Protein AF-A0A5B9T7R1-F1 (afdb_monomer)

Structure (mmCIF, N/CA/C/O backbone):
data_AF-A0A5B9T7R1-F1
#
_entry.id   AF-A0A5B9T7R1-F1
#
loop_
_atom_site.group_PDB
_atom_site.id
_atom_site.type_symbol
_atom_site.label_atom_id
_atom_site.label_alt_id
_atom_site.label_comp_id
_atom_site.label_asym_id
_atom_site.label_entity_id
_atom_site.label_seq_id
_atom_site.pdbx_PDB_ins_code
_atom_site.Cartn_x
_atom_site.Cartn_y
_atom_site.Cartn_z
_atom_site.occupancy
_atom_site.B_iso_or_equiv
_atom_site.auth_seq_id
_atom_site.auth_comp_id
_atom_site.auth_asym_id
_atom_site.auth_atom_id
_atom_site.pdbx_PDB_model_num
ATOM 1 N N . MET A 1 1 ? -14.479 6.292 -2.346 1.00 60.31 1 MET A N 1
ATOM 2 C CA . MET A 1 1 ? -13.663 5.822 -1.205 1.00 60.31 1 MET A CA 1
ATOM 3 C C . MET A 1 1 ? -13.987 6.709 -0.023 1.00 60.31 1 MET A C 1
ATOM 5 O O . MET A 1 1 ? -14.334 7.861 -0.260 1.00 60.31 1 MET A O 1
ATOM 9 N N . ALA A 1 2 ? -13.952 6.185 1.201 1.00 62.47 2 ALA A N 1
ATOM 10 C CA . ALA A 1 2 ? -14.185 7.017 2.373 1.00 62.47 2 ALA A CA 1
ATOM 11 C C . ALA A 1 2 ? -13.058 8.051 2.486 1.00 62.47 2 ALA A C 1
ATOM 13 O O . ALA A 1 2 ? -11.880 7.696 2.508 1.00 62.47 2 ALA A O 1
ATOM 14 N N . ASP A 1 3 ? -13.436 9.323 2.482 1.00 81.25 3 ASP A N 1
ATOM 15 C CA . ASP A 1 3 ? -12.513 10.450 2.521 1.00 81.25 3 ASP A CA 1
ATOM 16 C C . ASP A 1 3 ? -12.101 1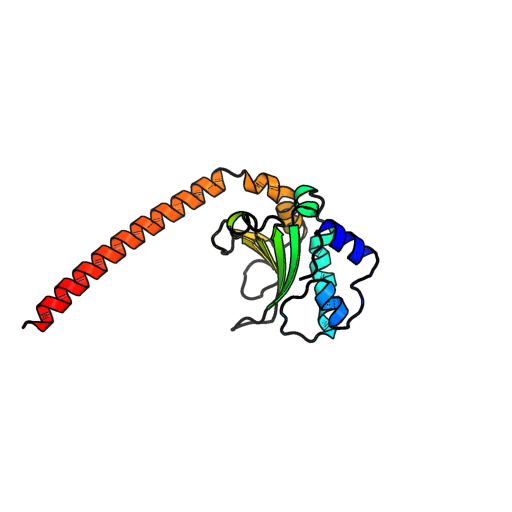0.714 3.974 1.00 81.25 3 ASP A C 1
ATOM 18 O O . ASP A 1 3 ? -12.677 11.550 4.667 1.00 81.25 3 ASP A O 1
ATOM 22 N N . MET A 1 4 ? -11.193 9.880 4.488 1.00 95.38 4 MET A N 1
ATOM 23 C CA . MET A 1 4 ? -10.674 10.002 5.848 1.00 95.38 4 MET A CA 1
ATOM 24 C C . MET A 1 4 ? -9.183 9.685 5.904 1.00 95.38 4 MET A C 1
ATOM 26 O O . MET A 1 4 ? -8.696 8.795 5.202 1.00 95.38 4 MET A O 1
ATOM 30 N N . THR A 1 5 ? -8.463 10.379 6.783 1.00 98.25 5 THR A N 1
ATOM 31 C CA . THR A 1 5 ? -7.054 10.079 7.049 1.00 98.25 5 THR A CA 1
ATOM 32 C C . THR A 1 5 ? -6.920 8.721 7.732 1.00 98.25 5 THR A C 1
ATOM 34 O O . THR A 1 5 ? -7.851 8.217 8.374 1.00 98.25 5 THR A O 1
ATOM 37 N N . LEU A 1 6 ? -5.738 8.115 7.658 1.00 98.56 6 LEU A N 1
ATOM 38 C CA . LEU A 1 6 ? -5.454 6.880 8.376 1.00 98.56 6 LEU A CA 1
ATOM 39 C C . LEU A 1 6 ? -5.620 7.065 9.892 1.00 98.56 6 LEU A C 1
ATOM 41 O O . LEU A 1 6 ? -6.088 6.139 10.561 1.00 98.56 6 LEU A O 1
ATOM 45 N N . ARG A 1 7 ? -5.301 8.245 10.445 1.00 98.62 7 ARG A N 1
ATOM 46 C CA . ARG A 1 7 ? -5.578 8.566 11.854 1.00 98.62 7 ARG A CA 1
ATOM 47 C C . ARG A 1 7 ? -7.059 8.400 12.178 1.00 98.62 7 ARG A C 1
ATOM 49 O O . ARG A 1 7 ? -7.399 7.641 13.088 1.00 98.62 7 ARG A O 1
ATOM 56 N N . GLN A 1 8 ? -7.927 9.044 11.400 1.00 98.44 8 GLN A N 1
ATOM 57 C CA . GLN A 1 8 ? -9.379 8.974 11.572 1.00 98.44 8 GLN A CA 1
ATOM 58 C C . GLN A 1 8 ? -9.888 7.540 11.407 1.00 98.44 8 GLN A C 1
ATOM 60 O O . GLN A 1 8 ? -10.643 7.056 12.253 1.00 98.44 8 GLN A O 1
ATOM 65 N N . PHE A 1 9 ? -9.414 6.820 10.387 1.00 98.38 9 PHE A N 1
ATOM 66 C CA . PHE A 1 9 ? -9.731 5.403 10.208 1.00 98.38 9 PHE A CA 1
ATOM 67 C C . PHE A 1 9 ? -9.380 4.586 11.460 1.00 98.38 9 PHE A C 1
ATOM 69 O O . PHE A 1 9 ? -10.204 3.820 11.965 1.00 98.38 9 PHE A O 1
ATOM 76 N N . CYS A 1 10 ? -8.178 4.774 12.012 1.00 98.44 10 CYS A N 1
ATOM 77 C CA . CYS A 1 10 ? -7.730 4.048 13.196 1.00 98.44 10 CYS A CA 1
ATOM 78 C C . CYS A 1 10 ? -8.569 4.372 14.439 1.00 98.44 10 CYS A C 1
ATOM 80 O O . CYS A 1 10 ? -8.808 3.493 15.268 1.00 98.44 10 CYS A O 1
ATOM 82 N N . GLU A 1 11 ? -9.002 5.618 14.609 1.00 98.31 11 GLU A N 1
ATOM 83 C CA . GLU A 1 11 ? -9.896 6.019 15.699 1.00 98.31 11 GLU A CA 1
ATOM 84 C C . GLU A 1 11 ? -11.273 5.364 15.574 1.00 98.31 11 GLU A C 1
ATOM 86 O O . GLU A 1 11 ? -11.765 4.784 16.544 1.00 98.31 11 GLU A O 1
ATOM 91 N N . ARG A 1 12 ? -11.864 5.392 14.376 1.00 98.19 12 ARG A N 1
ATOM 92 C CA . ARG A 1 12 ? -13.162 4.771 14.081 1.00 98.19 12 ARG A CA 1
ATOM 93 C C . ARG A 1 12 ? -13.131 3.254 14.244 1.00 98.19 12 ARG A C 1
ATOM 95 O O . ARG A 1 12 ? -13.994 2.683 14.908 1.00 98.19 12 ARG A O 1
ATOM 102 N N . TYR A 1 13 ? -12.078 2.596 13.755 1.00 98.06 13 TYR A N 1
ATOM 103 C CA . TYR A 1 13 ? -11.910 1.156 13.943 1.00 98.06 13 TYR A CA 1
ATOM 104 C C . TYR A 1 13 ? -11.853 0.781 15.433 1.00 98.06 13 TYR A C 1
ATOM 106 O O . TYR A 1 13 ? -12.499 -0.178 15.855 1.00 98.06 13 TYR A O 1
ATOM 114 N N . ARG A 1 14 ? -11.129 1.552 16.262 1.00 98.19 14 ARG A N 1
ATOM 115 C CA . ARG A 1 14 ? -11.055 1.315 17.718 1.00 98.19 14 ARG A CA 1
ATOM 116 C C . ARG A 1 14 ? -12.392 1.523 18.433 1.00 98.19 14 ARG A C 1
ATOM 118 O O . ARG A 1 14 ? -12.633 0.843 19.426 1.00 98.19 14 ARG A O 1
ATOM 125 N N . LYS A 1 15 ? -13.242 2.430 17.942 1.00 98.06 15 LYS A N 1
ATOM 126 C CA . LYS A 1 15 ? -14.612 2.640 18.449 1.00 98.06 15 LYS A CA 1
ATOM 127 C C . LYS A 1 15 ? -15.570 1.511 18.065 1.00 98.06 15 LYS A C 1
ATOM 129 O O . LYS A 1 15 ? -16.590 1.336 18.723 1.00 98.06 15 LYS A O 1
ATOM 134 N N . GLY A 1 16 ? -15.206 0.714 17.063 1.00 97.88 16 GLY A N 1
ATOM 135 C CA . GLY A 1 16 ? -15.988 -0.425 16.600 1.00 97.88 16 GLY A CA 1
ATOM 136 C C . GLY A 1 16 ? -16.881 -0.125 15.396 1.00 97.88 16 GLY A C 1
ATOM 137 O O . GLY A 1 16 ? -17.674 -0.986 15.024 1.00 97.88 16 GLY A O 1
ATOM 138 N N . ASP A 1 17 ? -16.718 1.039 14.759 1.00 97.62 17 ASP A N 1
ATOM 139 C CA . ASP A 1 17 ? -17.544 1.499 13.632 1.00 97.62 17 ASP A CA 1
ATOM 140 C C . ASP A 1 17 ? -17.559 0.506 12.454 1.00 97.62 17 ASP A C 1
ATOM 142 O O . ASP A 1 17 ? -18.523 0.450 11.703 1.00 97.62 17 ASP A O 1
ATOM 146 N N . PHE A 1 18 ? -16.508 -0.310 12.307 1.00 97.06 18 PHE A N 1
ATOM 147 C CA . PHE A 1 18 ? -16.320 -1.225 11.174 1.00 97.06 18 PHE A CA 1
ATOM 148 C C . PHE A 1 18 ? -16.471 -2.714 11.533 1.00 97.06 18 PHE A C 1
ATOM 150 O O . PHE A 1 18 ? -15.989 -3.586 10.805 1.00 97.06 18 PHE A O 1
ATOM 157 N N . LEU A 1 19 ? -17.091 -3.033 12.677 1.00 94.94 19 LEU A N 1
ATOM 158 C CA . LEU A 1 19 ? -17.243 -4.419 13.151 1.00 94.94 19 LEU A CA 1
ATOM 159 C C . LEU A 1 19 ? -18.454 -5.150 12.556 1.00 94.94 19 LEU A C 1
ATOM 161 O O . LEU A 1 19 ? -18.499 -6.384 12.600 1.00 94.94 19 LEU A O 1
ATOM 165 N N . ALA A 1 20 ? -19.433 -4.419 12.017 1.00 96.88 20 ALA A N 1
ATOM 166 C CA . ALA A 1 20 ? -20.587 -5.023 11.366 1.00 96.88 20 ALA A CA 1
ATOM 167 C C . ALA A 1 20 ? -20.181 -5.707 10.047 1.00 96.88 20 ALA A C 1
ATOM 169 O O . ALA A 1 20 ? -19.232 -5.307 9.372 1.00 96.88 20 ALA A O 1
ATOM 170 N N . LYS A 1 21 ? -20.863 -6.810 9.718 1.00 97.19 21 LYS A N 1
ATOM 171 C CA . LYS A 1 21 ? -20.514 -7.693 8.587 1.00 97.19 21 LYS A CA 1
ATOM 172 C C . LYS A 1 21 ? -21.258 -7.356 7.296 1.00 97.19 21 LYS A C 1
ATOM 174 O O . LYS A 1 21 ? -21.096 -8.072 6.312 1.00 97.19 21 LYS A O 1
ATOM 179 N N . ASP A 1 22 ? -22.134 -6.361 7.321 1.00 97.19 22 ASP A N 1
ATOM 180 C CA . ASP A 1 22 ? -22.850 -5.912 6.138 1.00 97.19 22 ASP A CA 1
ATOM 181 C C . ASP A 1 22 ? -21.911 -5.198 5.162 1.00 97.19 22 ASP A C 1
ATOM 183 O O . ASP A 1 22 ? -20.873 -4.638 5.523 1.00 97.19 22 ASP A O 1
ATOM 187 N N . ARG A 1 23 ? -22.299 -5.252 3.890 1.00 96.75 23 ARG A N 1
ATOM 188 C CA . ARG A 1 23 ? -21.528 -4.701 2.782 1.00 96.75 23 ARG A CA 1
ATOM 189 C C . ARG A 1 23 ? -21.313 -3.196 2.913 1.00 96.75 23 ARG A C 1
ATOM 191 O O . ARG A 1 23 ? -20.230 -2.723 2.592 1.00 96.75 23 ARG A O 1
ATOM 198 N N . GLU A 1 24 ? -22.322 -2.457 3.367 1.00 96.88 24 GLU A N 1
ATOM 199 C CA . GLU A 1 24 ? -22.272 -0.994 3.474 1.00 96.88 24 GLU A CA 1
ATOM 200 C C . GLU A 1 24 ? -21.187 -0.558 4.458 1.00 96.88 24 GLU A C 1
ATOM 202 O O . GLU A 1 24 ? -20.299 0.210 4.088 1.00 96.88 24 GLU A O 1
ATOM 207 N N . THR A 1 25 ? -21.171 -1.153 5.653 1.00 97.25 25 THR A N 1
ATOM 208 C CA . THR A 1 25 ? -20.135 -0.91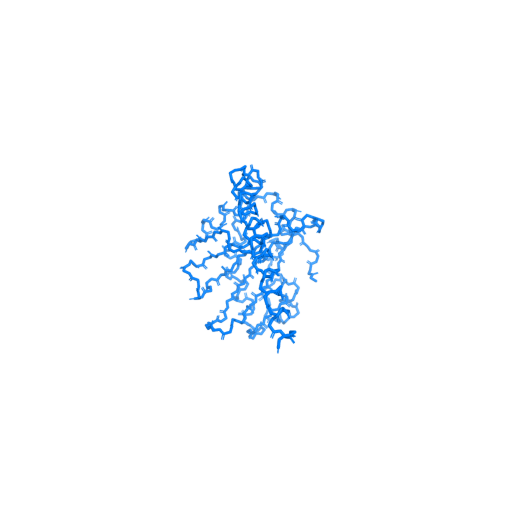6 6.665 1.00 97.25 25 THR A CA 1
ATOM 209 C C . THR A 1 25 ? -18.737 -1.238 6.137 1.00 97.25 25 THR A C 1
ATOM 211 O O . THR A 1 25 ? -17.775 -0.523 6.414 1.00 97.25 25 THR A O 1
ATOM 214 N N . GLN A 1 26 ? -18.588 -2.318 5.366 1.00 97.75 26 GLN A N 1
ATOM 215 C CA . GLN A 1 26 ? -17.278 -2.738 4.860 1.00 97.75 26 GLN A CA 1
ATOM 216 C C . GLN A 1 26 ? -16.799 -1.876 3.679 1.00 97.75 26 GLN A C 1
ATOM 218 O O . GLN A 1 26 ? -15.603 -1.594 3.578 1.00 97.75 26 GLN A O 1
ATOM 223 N N . ILE A 1 27 ? -17.708 -1.371 2.842 1.00 97.19 27 ILE A N 1
ATOM 224 C CA . ILE A 1 27 ? -17.394 -0.327 1.853 1.00 97.19 27 ILE A CA 1
ATOM 225 C C . ILE A 1 27 ? -16.950 0.952 2.563 1.00 97.19 27 ILE A C 1
ATOM 227 O O . ILE A 1 27 ? -15.940 1.545 2.182 1.00 97.19 27 ILE A O 1
ATOM 231 N N . GLU A 1 28 ? -17.666 1.363 3.612 1.00 96.69 28 GLU A N 1
ATOM 232 C CA . GLU A 1 28 ? -17.312 2.542 4.404 1.00 96.69 28 GLU A CA 1
ATOM 233 C C . GLU A 1 28 ? -15.941 2.390 5.075 1.00 96.69 28 GLU A C 1
ATOM 235 O O . GLU A 1 28 ? -15.158 3.339 5.109 1.00 96.69 28 GLU A O 1
ATOM 240 N N . ALA A 1 29 ? -15.609 1.185 5.543 1.00 96.94 29 ALA A N 1
ATOM 241 C CA . ALA A 1 29 ? -14.293 0.884 6.092 1.00 96.94 29 ALA A CA 1
ATOM 242 C C . ALA A 1 29 ? -13.165 1.030 5.055 1.00 96.94 29 ALA A C 1
ATOM 244 O O . ALA A 1 29 ? -12.021 1.225 5.446 1.00 96.94 29 ALA A O 1
ATOM 245 N N . GLY A 1 30 ? -13.459 0.948 3.753 1.00 97.25 30 GLY A N 1
ATOM 246 C CA . GLY A 1 30 ? -12.475 1.127 2.684 1.00 97.25 30 GLY A CA 1
ATOM 247 C C . GLY A 1 30 ? -12.223 -0.108 1.819 1.00 97.25 30 GLY A C 1
ATOM 248 O O . GLY A 1 30 ? -11.260 -0.111 1.052 1.00 97.25 30 GLY A O 1
ATOM 249 N N . TRP A 1 31 ? -13.053 -1.156 1.899 1.00 98.00 31 TRP A N 1
ATOM 250 C CA . TRP A 1 31 ? -13.009 -2.227 0.898 1.00 98.00 31 TRP A CA 1
ATOM 251 C C . TRP A 1 31 ? -13.452 -1.683 -0.462 1.00 98.00 31 TRP A C 1
ATOM 253 O O . TRP A 1 31 ? -14.552 -1.151 -0.600 1.00 98.00 31 TRP A O 1
ATOM 263 N N . TYR A 1 32 ? -12.580 -1.803 -1.463 1.00 96.31 32 TYR A N 1
ATOM 264 C CA . TYR A 1 32 ? -12.809 -1.251 -2.800 1.00 96.31 32 TYR A CA 1
ATOM 265 C C . TYR A 1 32 ? -13.244 -2.317 -3.811 1.00 96.31 32 TYR A C 1
ATOM 267 O O . TYR A 1 32 ? -14.163 -2.099 -4.593 1.00 96.31 32 TYR A O 1
ATOM 275 N N . ASP A 1 33 ? -12.583 -3.474 -3.781 1.00 97.00 33 ASP A N 1
ATOM 276 C CA . ASP A 1 33 ? -12.808 -4.591 -4.699 1.00 97.00 33 ASP A CA 1
ATOM 277 C C . ASP A 1 33 ? -12.447 -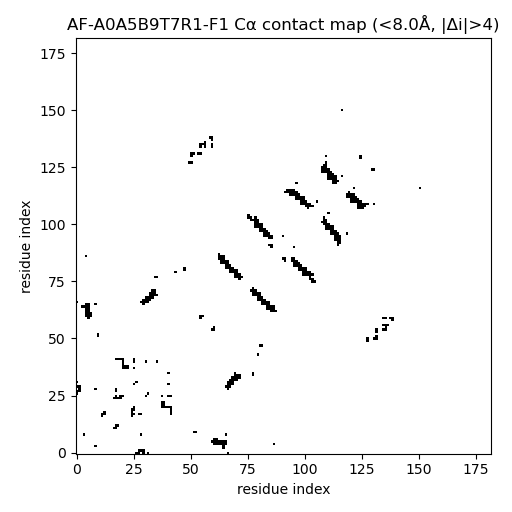5.906 -3.996 1.00 97.00 33 ASP A C 1
ATOM 279 O O . ASP A 1 33 ? -11.417 -6.001 -3.314 1.00 97.00 33 ASP A O 1
ATOM 283 N N . TRP A 1 34 ? -13.315 -6.909 -4.104 1.00 98.25 34 TRP A N 1
ATOM 284 C CA . TRP A 1 34 ? -13.163 -8.176 -3.396 1.00 98.25 34 TRP A CA 1
ATOM 285 C C . TRP A 1 34 ? -13.842 -9.335 -4.122 1.00 98.25 34 TRP A C 1
ATOM 287 O O . TRP A 1 34 ? -14.859 -9.171 -4.790 1.00 98.25 34 TRP A O 1
ATOM 297 N N . PHE A 1 35 ? -13.286 -10.534 -3.935 1.00 97.88 35 PHE A N 1
ATOM 298 C CA . PHE A 1 35 ? -13.792 -11.777 -4.529 1.00 97.88 35 PHE A CA 1
ATOM 299 C C . PHE A 1 35 ? -14.321 -12.774 -3.483 1.00 97.88 35 PHE A C 1
ATOM 301 O O . PHE A 1 35 ? -14.849 -1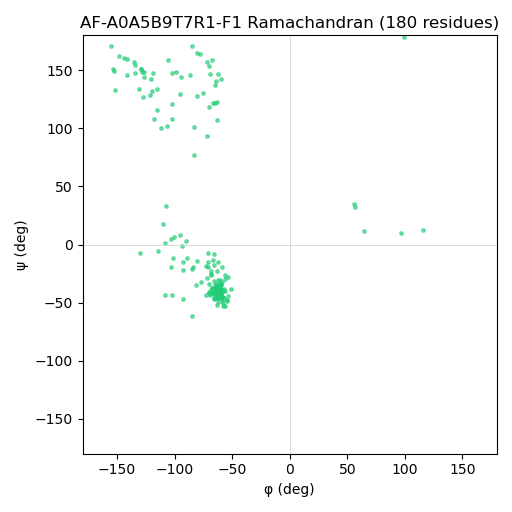3.828 -3.836 1.00 97.88 35 PHE A O 1
ATOM 308 N N . CYS A 1 36 ? -14.175 -12.475 -2.189 1.00 97.56 36 CYS A N 1
ATOM 309 C CA . CYS A 1 36 ? -14.780 -13.255 -1.112 1.00 97.56 36 CYS A CA 1
ATOM 310 C C . CYS A 1 36 ? -16.228 -12.826 -0.814 1.00 97.56 36 CYS A C 1
ATOM 312 O O . CYS A 1 36 ? -16.687 -11.796 -1.283 1.00 97.56 36 CYS A O 1
ATOM 314 N N . ASP A 1 37 ? -16.935 -13.587 0.023 1.00 97.69 37 ASP A N 1
ATOM 315 C CA . ASP A 1 37 ? -18.255 -13.191 0.535 1.00 97.69 37 ASP A CA 1
ATOM 316 C C . ASP A 1 37 ? -18.163 -11.918 1.401 1.00 97.69 37 ASP A C 1
ATOM 318 O O . ASP A 1 37 ? -17.232 -11.788 2.206 1.00 97.69 37 ASP A O 1
ATOM 322 N N . ASP A 1 38 ? -19.143 -11.015 1.287 1.00 97.69 38 ASP A N 1
ATOM 323 C CA . ASP A 1 38 ? -19.241 -9.777 2.077 1.00 97.69 38 ASP A CA 1
ATOM 324 C C . ASP A 1 38 ? -19.101 -10.048 3.586 1.00 97.69 38 ASP A C 1
ATOM 326 O O . ASP A 1 38 ? -18.393 -9.339 4.306 1.00 97.69 38 ASP A O 1
ATOM 330 N N . LYS A 1 39 ? -19.676 -11.156 4.076 1.00 96.25 39 LYS A N 1
ATOM 331 C CA . LYS A 1 39 ? -19.636 -11.537 5.498 1.00 96.25 39 LYS A CA 1
ATOM 332 C C . LYS A 1 39 ? -18.229 -11.876 5.994 1.00 96.25 39 LYS A C 1
ATOM 334 O O . LYS A 1 39 ? -18.010 -11.932 7.209 1.00 96.25 39 LYS A O 1
ATOM 339 N N . ALA A 1 40 ? -17.286 -12.142 5.087 1.00 98.00 40 ALA A N 1
ATOM 340 C CA . ALA A 1 40 ? -15.892 -12.423 5.415 1.00 98.00 40 ALA A CA 1
ATOM 341 C C . ALA A 1 40 ? -15.049 -11.147 5.580 1.00 98.00 40 ALA A C 1
ATOM 343 O O . ALA A 1 40 ? -14.007 -11.204 6.241 1.00 98.00 40 ALA A O 1
ATOM 344 N N . LEU A 1 41 ? -15.485 -10.011 5.026 1.00 98.44 41 LEU A N 1
ATOM 345 C CA . LEU A 1 41 ? -14.702 -8.773 4.958 1.00 98.44 41 LEU A CA 1
ATOM 346 C C . LEU A 1 41 ? -14.333 -8.230 6.341 1.00 98.44 41 LEU A C 1
ATOM 348 O O . LEU A 1 41 ? -13.161 -7.956 6.577 1.00 98.44 41 LEU A O 1
ATOM 352 N N . ALA A 1 42 ? -15.265 -8.203 7.300 1.00 98.31 42 ALA A N 1
ATOM 353 C CA . ALA A 1 42 ? -14.972 -7.739 8.663 1.00 98.31 42 ALA A CA 1
ATOM 354 C C . ALA A 1 42 ? -13.869 -8.580 9.343 1.00 98.31 42 ALA A C 1
ATOM 356 O O . ALA A 1 42 ? -12.974 -8.064 10.014 1.00 98.31 42 ALA A O 1
ATOM 357 N N . GLY A 1 43 ? -13.890 -9.902 9.133 1.00 98.44 43 GLY A N 1
ATOM 358 C CA . GLY A 1 43 ? -12.867 -10.809 9.661 1.00 98.44 43 GLY A CA 1
ATOM 359 C C . GLY A 1 43 ? -11.509 -10.646 8.973 1.00 98.44 43 GLY A C 1
ATOM 360 O O . GLY A 1 43 ? -10.468 -10.788 9.616 1.00 98.44 43 GLY A O 1
ATOM 361 N N . ARG A 1 44 ? -11.501 -10.326 7.675 1.00 98.44 44 ARG A N 1
ATOM 362 C CA . ARG A 1 44 ? -10.283 -9.989 6.922 1.00 98.44 44 ARG A CA 1
ATOM 363 C C . ARG A 1 44 ? -9.720 -8.638 7.354 1.00 98.44 44 ARG A C 1
ATOM 365 O O . ARG A 1 44 ? -8.523 -8.538 7.614 1.00 98.44 44 ARG A O 1
ATOM 372 N N . LEU A 1 45 ? -10.581 -7.645 7.561 1.00 98.56 45 LEU A N 1
ATOM 373 C CA . LEU A 1 45 ? -10.203 -6.331 8.064 1.00 98.56 45 LEU A CA 1
ATOM 374 C C . LEU A 1 45 ? -9.545 -6.435 9.444 1.00 98.56 45 LEU A C 1
ATOM 376 O O . LEU A 1 45 ? -8.526 -5.797 9.680 1.00 98.56 45 LEU A O 1
ATOM 380 N N . ALA A 1 46 ? -10.024 -7.324 10.319 1.00 98.38 46 ALA A N 1
ATOM 381 C CA . ALA A 1 46 ? -9.372 -7.593 11.601 1.00 98.38 46 ALA A CA 1
ATOM 382 C C . ALA A 1 46 ? -7.932 -8.131 11.465 1.00 98.38 46 ALA A C 1
ATOM 384 O O . ALA A 1 46 ? -7.083 -7.853 12.319 1.00 98.38 46 ALA A O 1
ATOM 385 N N . LYS A 1 47 ? -7.619 -8.865 10.387 1.00 98.12 47 LYS A N 1
ATOM 386 C CA . LYS A 1 47 ? -6.242 -9.293 10.082 1.00 98.12 47 LYS A CA 1
ATOM 387 C C . LYS A 1 47 ? -5.392 -8.117 9.600 1.00 98.12 47 LYS A C 1
ATOM 389 O O . LYS A 1 47 ? -4.272 -7.960 10.086 1.00 98.12 47 LYS A O 1
ATOM 394 N N . ILE A 1 48 ? -5.931 -7.272 8.717 1.00 98.69 48 ILE A N 1
ATOM 395 C CA . ILE A 1 48 ? -5.275 -6.043 8.230 1.00 98.69 48 ILE A CA 1
ATOM 396 C C . ILE A 1 48 ? -5.028 -5.061 9.384 1.00 98.69 48 ILE A C 1
ATOM 398 O O . ILE A 1 48 ? -3.941 -4.498 9.501 1.00 98.69 48 ILE A O 1
ATOM 402 N N . TRP A 1 49 ? -5.975 -4.932 10.315 1.00 98.56 49 TRP A N 1
ATOM 403 C CA . TRP A 1 49 ? -5.821 -4.157 11.547 1.00 98.56 49 TRP A CA 1
ATOM 404 C C . TRP A 1 49 ? -4.617 -4.615 12.377 1.00 98.56 49 TRP A C 1
ATOM 406 O O . TRP A 1 49 ? -3.962 -3.814 13.043 1.00 98.56 49 TRP A O 1
ATOM 416 N N . GLY A 1 50 ? -4.263 -5.901 12.291 1.00 98.12 50 GLY A N 1
ATOM 417 C CA . GLY A 1 50 ? -3.024 -6.447 12.832 1.00 98.12 50 GLY A CA 1
ATOM 418 C C . GLY A 1 50 ? -1.767 -5.719 12.346 1.00 98.12 50 GLY A C 1
ATOM 419 O O . GLY A 1 50 ? -0.806 -5.650 13.102 1.00 98.12 50 GLY A O 1
ATOM 420 N N . ILE A 1 51 ? -1.770 -5.117 11.158 1.00 98.62 51 ILE A N 1
ATOM 421 C CA . ILE A 1 51 ? -0.712 -4.227 10.662 1.00 98.62 51 ILE A CA 1
ATOM 422 C C . ILE A 1 51 ? -0.967 -2.809 11.184 1.00 98.62 51 ILE A C 1
ATOM 424 O O . ILE A 1 51 ? -0.172 -2.311 11.987 1.00 98.62 51 ILE A O 1
ATOM 428 N N . LEU A 1 52 ? -2.116 -2.229 10.813 1.00 98.75 52 LEU A N 1
ATOM 429 C CA . LEU A 1 52 ? -2.449 -0.808 10.992 1.00 98.75 52 LEU A CA 1
ATOM 430 C C . LEU A 1 52 ? -2.367 -0.327 12.441 1.00 98.75 52 LEU A C 1
ATOM 432 O O . LEU A 1 52 ? -1.848 0.750 12.711 1.00 98.75 52 LEU A O 1
ATOM 436 N N . LYS A 1 53 ? -2.781 -1.155 13.407 1.00 98.25 53 LYS A N 1
ATOM 437 C CA . LYS A 1 53 ? -2.763 -0.783 14.830 1.00 98.25 53 LYS A CA 1
ATOM 438 C C . LYS A 1 53 ? -1.369 -0.501 15.400 1.00 98.25 53 LYS A C 1
ATOM 440 O O . LYS A 1 53 ? -1.276 -0.044 16.533 1.00 98.25 53 LYS A O 1
ATOM 445 N N . GLY A 1 54 ? -0.306 -0.893 14.690 1.00 98.38 54 GLY A N 1
ATOM 446 C CA . GLY A 1 54 ? 1.084 -0.647 15.082 1.00 98.38 54 GLY A CA 1
ATOM 447 C C . GLY A 1 54 ? 1.743 0.526 14.359 1.00 98.38 54 GLY A C 1
ATOM 448 O O . GLY A 1 54 ? 2.951 0.694 14.510 1.00 98.38 54 GLY A O 1
ATOM 449 N N . ILE A 1 55 ? 0.989 1.287 13.565 1.00 98.69 55 ILE A N 1
ATOM 450 C CA . ILE A 1 55 ? 1.478 2.507 12.925 1.00 98.69 55 ILE A CA 1
ATOM 451 C C . ILE A 1 55 ? 1.426 3.641 13.950 1.00 98.69 55 ILE A C 1
ATOM 453 O O . ILE A 1 55 ? 0.401 3.862 14.597 1.00 98.69 55 ILE A O 1
ATOM 457 N N . THR A 1 56 ? 2.554 4.318 14.114 1.00 98.50 56 THR A N 1
ATOM 458 C CA . THR A 1 56 ? 2.779 5.406 15.072 1.00 98.50 56 THR A CA 1
ATOM 459 C C . THR A 1 56 ? 3.403 6.640 14.427 1.00 98.50 56 THR A C 1
ATOM 461 O O . THR A 1 56 ? 3.549 7.644 15.109 1.00 98.50 56 THR A O 1
ATOM 464 N N . SER A 1 57 ? 3.804 6.574 13.153 1.00 98.69 57 SER A N 1
ATOM 465 C CA . SER A 1 57 ? 4.326 7.732 12.422 1.00 98.69 57 SER A CA 1
ATOM 466 C C . SER A 1 57 ? 3.210 8.739 12.148 1.00 98.69 57 SER A C 1
ATOM 468 O O . SER A 1 57 ? 2.256 8.415 11.439 1.00 98.69 57 SER A O 1
ATOM 470 N N . ASP A 1 58 ? 3.335 9.956 12.682 1.00 98.62 58 ASP A N 1
ATOM 471 C CA . ASP A 1 58 ? 2.375 11.037 12.428 1.00 98.62 58 ASP A CA 1
ATOM 472 C C . ASP A 1 58 ? 2.323 11.400 10.940 1.00 98.62 58 ASP A C 1
ATOM 474 O O . ASP A 1 58 ? 1.237 11.587 10.397 1.00 98.62 58 ASP A O 1
ATOM 478 N N . TYR A 1 59 ? 3.469 11.367 10.250 1.00 98.44 59 TYR A N 1
ATOM 479 C CA . TYR A 1 59 ? 3.528 11.559 8.803 1.00 98.44 59 TYR A CA 1
ATOM 480 C C . TYR A 1 59 ? 2.605 10.580 8.064 1.00 98.44 59 TYR A C 1
ATOM 482 O O . TYR A 1 59 ? 1.782 11.005 7.255 1.00 98.44 59 TYR A O 1
ATOM 490 N N . ILE A 1 60 ? 2.667 9.284 8.386 1.00 98.62 60 ILE A N 1
ATOM 491 C CA . ILE A 1 60 ? 1.795 8.280 7.758 1.00 98.62 60 ILE A CA 1
ATOM 492 C C . ILE A 1 60 ? 0.334 8.454 8.177 1.00 98.62 60 ILE A C 1
ATOM 494 O O . ILE A 1 60 ? -0.569 8.324 7.354 1.00 98.62 60 ILE A O 1
ATOM 498 N N . LEU A 1 61 ? 0.085 8.732 9.456 1.00 98.75 61 LEU A N 1
ATOM 499 C CA . LEU A 1 61 ? -1.268 8.857 9.998 1.00 98.75 61 LEU A CA 1
ATOM 500 C C . LEU A 1 61 ? -2.036 10.048 9.403 1.00 98.75 61 LEU A C 1
ATOM 502 O O . LEU A 1 61 ? -3.250 9.933 9.212 1.00 98.75 61 LEU A O 1
ATOM 506 N N . ASP A 1 62 ? -1.342 11.147 9.104 1.00 98.50 62 ASP A N 1
ATOM 507 C CA . ASP A 1 62 ? -1.957 12.413 8.692 1.00 98.50 62 ASP A CA 1
ATOM 508 C C . ASP A 1 62 ? -1.875 12.701 7.192 1.00 98.50 62 ASP A C 1
ATOM 510 O O . ASP A 1 62 ? -2.684 13.482 6.703 1.00 98.50 62 ASP A O 1
ATOM 514 N N . ASN A 1 63 ? -0.965 12.057 6.450 1.00 98.25 63 ASN A N 1
ATOM 515 C CA . ASN A 1 63 ? -0.786 12.305 5.010 1.00 98.25 63 ASN A CA 1
ATOM 516 C C . ASN A 1 63 ? -1.281 11.169 4.109 1.00 98.25 63 ASN A C 1
ATOM 518 O O . ASN A 1 63 ? -1.169 11.274 2.889 1.00 98.25 63 ASN A O 1
ATOM 522 N N . TYR A 1 64 ? -1.832 10.093 4.678 1.00 98.56 64 TYR A N 1
ATOM 523 C CA . TYR A 1 64 ? -2.333 8.955 3.909 1.00 98.56 64 TYR A CA 1
ATOM 524 C C . TYR A 1 64 ? -3.764 8.603 4.296 1.00 98.56 64 TYR A C 1
ATOM 526 O O . TYR A 1 64 ? -4.161 8.697 5.458 1.00 98.56 64 TYR A O 1
ATOM 534 N N . ARG A 1 65 ? -4.514 8.105 3.315 1.00 97.94 65 ARG A N 1
ATOM 535 C CA . ARG A 1 65 ? -5.725 7.297 3.501 1.00 97.94 65 ARG A CA 1
ATOM 536 C C . ARG A 1 65 ? -5.410 5.839 3.175 1.00 97.94 65 ARG A C 1
ATOM 538 O O . ARG A 1 65 ? -4.452 5.547 2.456 1.00 97.94 65 ARG A O 1
ATOM 545 N N . VAL A 1 66 ? -6.216 4.912 3.690 1.00 98.38 66 VAL A N 1
ATOM 546 C CA . VAL A 1 66 ? -6.072 3.483 3.379 1.00 98.38 66 VAL A CA 1
ATOM 547 C C . VAL A 1 66 ? -7.304 2.914 2.705 1.00 98.38 66 VAL A C 1
ATOM 549 O O . VAL A 1 66 ? -8.429 3.316 2.990 1.00 98.38 66 VAL A O 1
ATOM 552 N N . TRP A 1 67 ? -7.074 1.943 1.831 1.00 98.38 67 TRP A N 1
ATOM 553 C CA . TRP A 1 67 ? -8.123 1.138 1.221 1.00 98.38 67 TRP A CA 1
ATOM 554 C C . TRP A 1 67 ? -7.655 -0.304 1.038 1.00 98.38 67 TRP A C 1
ATOM 556 O O . TRP A 1 67 ? -6.459 -0.607 1.095 1.00 98.38 67 TRP A O 1
ATOM 566 N N . PHE A 1 68 ? -8.614 -1.211 0.876 1.00 98.44 68 PHE A N 1
ATOM 567 C CA . PHE A 1 68 ? -8.377 -2.649 0.948 1.00 98.44 68 PHE A CA 1
ATOM 568 C C . PHE A 1 68 ? -8.891 -3.354 -0.297 1.00 98.44 68 PHE A C 1
ATOM 570 O O . PHE A 1 68 ? -9.959 -3.019 -0.828 1.00 98.44 68 PHE A O 1
ATOM 577 N N . LYS A 1 69 ? -8.164 -4.388 -0.716 1.00 98.31 69 LYS A N 1
ATOM 578 C CA . LYS A 1 69 ? -8.642 -5.344 -1.714 1.00 98.31 69 LYS A CA 1
ATOM 579 C C . LYS A 1 69 ? -8.529 -6.768 -1.214 1.00 98.31 69 LYS A C 1
ATOM 581 O O . LYS A 1 69 ? -7.601 -7.114 -0.486 1.00 98.31 69 LYS A O 1
ATOM 586 N N . ASN A 1 70 ? -9.449 -7.616 -1.657 1.00 98.56 70 ASN A N 1
ATOM 587 C CA . ASN A 1 70 ? -9.287 -9.063 -1.588 1.00 98.56 70 ASN A CA 1
ATOM 588 C C . ASN A 1 70 ? -9.131 -9.560 -3.021 1.00 98.56 70 ASN A C 1
ATOM 590 O O . ASN A 1 70 ? -10.110 -9.642 -3.744 1.00 98.56 70 ASN A O 1
ATOM 594 N N . ASN A 1 71 ? -7.905 -9.830 -3.451 1.00 97.75 71 ASN A N 1
ATOM 595 C CA . ASN A 1 71 ? -7.576 -10.091 -4.847 1.00 97.75 71 ASN A CA 1
ATOM 596 C C . ASN A 1 71 ? -7.765 -11.567 -5.219 1.00 97.75 71 ASN A C 1
ATOM 598 O O . ASN A 1 71 ? -7.453 -12.460 -4.427 1.00 97.75 71 ASN A O 1
ATOM 602 N N . CYS A 1 72 ? -8.187 -11.812 -6.463 1.00 96.44 72 CYS A N 1
ATOM 603 C CA . CYS A 1 72 ? -8.242 -13.137 -7.075 1.00 96.44 72 CYS A CA 1
ATOM 604 C C . CYS A 1 72 ? -7.123 -13.299 -8.113 1.00 96.44 72 CYS A C 1
ATOM 606 O O . CYS A 1 72 ? -7.236 -12.770 -9.220 1.00 96.44 72 CYS A O 1
ATOM 608 N N . PRO A 1 73 ? -6.024 -14.001 -7.788 1.00 93.88 73 PRO A N 1
ATOM 609 C CA . PRO A 1 73 ? -4.995 -14.280 -8.777 1.00 93.88 73 PRO A CA 1
ATOM 610 C C . PRO A 1 73 ? -5.475 -15.320 -9.798 1.00 93.88 73 PRO A C 1
ATOM 612 O O . PRO A 1 73 ? -6.340 -16.138 -9.501 1.00 93.88 73 PRO A O 1
ATOM 615 N N . MET A 1 74 ? -4.867 -15.335 -10.990 1.00 92.19 74 MET A N 1
ATOM 616 C CA . MET A 1 74 ? -5.151 -16.362 -12.007 1.00 92.19 74 MET A CA 1
ATOM 617 C C . MET A 1 74 ? -4.807 -17.780 -11.514 1.00 92.19 74 MET A C 1
ATOM 619 O O . MET A 1 74 ? -5.478 -18.745 -11.865 1.00 92.19 74 MET A O 1
ATOM 623 N N . VAL A 1 75 ? -3.760 -17.902 -10.693 1.00 93.00 75 VAL A N 1
ATOM 624 C CA . VAL A 1 75 ? -3.314 -19.156 -10.077 1.00 93.00 75 VAL A CA 1
ATOM 625 C C . VAL A 1 75 ? -3.105 -18.918 -8.587 1.00 93.00 75 VAL A C 1
ATOM 627 O O . VAL A 1 75 ? -2.456 -17.949 -8.210 1.00 93.00 75 VAL A O 1
ATOM 630 N N . GLY A 1 76 ? -3.605 -19.816 -7.740 1.00 93.56 76 GLY A N 1
ATOM 631 C CA . GLY A 1 76 ? -3.453 -19.732 -6.285 1.00 93.56 76 GLY A CA 1
ATOM 632 C C . GLY A 1 76 ? -4.674 -19.151 -5.558 1.00 93.56 76 GLY A C 1
ATOM 633 O O . GLY A 1 76 ? -5.685 -18.834 -6.183 1.00 93.56 76 GLY A O 1
ATOM 634 N N . PRO A 1 77 ? -4.622 -19.070 -4.218 1.00 96.94 77 PRO A N 1
ATOM 635 C CA . PRO A 1 77 ? -5.751 -18.634 -3.402 1.00 96.94 77 PRO A CA 1
ATOM 636 C C . PRO A 1 77 ? -5.936 -17.111 -3.405 1.00 96.94 77 PRO A C 1
ATOM 638 O O . PRO A 1 77 ? -5.013 -16.356 -3.708 1.00 96.94 77 PRO A O 1
ATOM 641 N N . LEU A 1 78 ? -7.122 -16.666 -2.975 1.00 97.94 78 LEU A N 1
ATOM 642 C CA . LEU A 1 78 ? -7.389 -15.253 -2.698 1.00 97.94 78 LEU A CA 1
ATOM 643 C C . LEU A 1 78 ? -6.445 -14.725 -1.611 1.00 97.94 78 LEU A C 1
ATOM 645 O O . LEU A 1 78 ? -6.206 -15.406 -0.610 1.00 97.94 78 LEU A O 1
ATOM 649 N N . TYR A 1 79 ? -6.000 -13.482 -1.755 1.00 98.31 79 TYR A N 1
ATOM 650 C CA . TYR A 1 79 ? -5.157 -12.799 -0.773 1.00 98.31 79 TYR A CA 1
ATOM 651 C C . TYR A 1 79 ? -5.644 -11.371 -0.544 1.00 98.31 79 TYR A C 1
ATOM 653 O O . TYR A 1 79 ? -6.329 -10.797 -1.390 1.00 98.31 79 TYR A O 1
ATOM 661 N N . ASP A 1 80 ? -5.305 -10.802 0.606 1.00 98.69 80 ASP A N 1
ATOM 662 C CA . ASP A 1 80 ? -5.704 -9.442 0.963 1.00 98.69 80 ASP A CA 1
ATOM 663 C C . ASP A 1 80 ? -4.544 -8.474 0.677 1.00 98.69 80 ASP A C 1
ATOM 665 O O . ASP A 1 80 ? -3.374 -8.845 0.800 1.00 98.69 80 ASP A O 1
ATOM 669 N N . ASP A 1 81 ? -4.847 -7.232 0.312 1.00 98.44 81 ASP A N 1
ATOM 670 C CA . ASP A 1 81 ? -3.885 -6.135 0.363 1.00 98.44 81 ASP A CA 1
ATOM 671 C C . ASP A 1 81 ? -4.461 -4.923 1.103 1.00 98.44 81 ASP A C 1
ATOM 673 O O . ASP A 1 81 ? -5.676 -4.716 1.167 1.00 98.44 81 ASP A O 1
ATOM 677 N N . VAL A 1 82 ? -3.562 -4.156 1.718 1.00 98.75 82 VAL A N 1
ATOM 678 C CA . VAL A 1 82 ? -3.844 -2.804 2.205 1.00 98.75 82 VAL A CA 1
ATOM 679 C C . VAL A 1 82 ? -2.989 -1.827 1.425 1.00 98.75 82 VAL A C 1
ATOM 681 O O . VAL A 1 82 ? -1.796 -2.062 1.232 1.00 98.75 82 VAL A O 1
ATOM 684 N N . ARG A 1 83 ? -3.602 -0.743 0.968 1.00 98.62 83 ARG A N 1
ATOM 685 C CA . ARG A 1 83 ? -2.976 0.262 0.115 1.00 98.62 83 ARG A CA 1
ATOM 686 C C . ARG A 1 83 ? -3.009 1.601 0.817 1.00 98.62 83 ARG A C 1
ATOM 688 O O . ARG A 1 83 ? -4.040 1.982 1.363 1.00 98.62 83 ARG A O 1
ATOM 695 N N . PHE A 1 84 ? -1.865 2.261 0.815 1.00 98.56 84 PHE A N 1
ATOM 696 C CA . PHE A 1 84 ? -1.626 3.568 1.390 1.00 98.56 84 PHE A CA 1
ATOM 697 C C . PHE A 1 84 ? -1.606 4.559 0.236 1.00 98.56 84 PHE A C 1
ATOM 699 O O . PHE A 1 84 ? -0.700 4.566 -0.595 1.00 98.56 84 PHE A O 1
ATOM 706 N N . GLU A 1 85 ? -2.664 5.351 0.173 1.00 97.69 85 GLU A N 1
ATOM 707 C CA . GLU A 1 85 ? -2.877 6.363 -0.847 1.00 97.69 85 GLU A CA 1
ATOM 708 C C . GLU A 1 85 ? -2.537 7.721 -0.224 1.00 97.69 85 GLU A C 1
ATOM 710 O O . GLU A 1 85 ? -3.138 8.057 0.805 1.00 97.69 85 GLU A O 1
ATOM 715 N N . PRO A 1 86 ? -1.576 8.482 -0.771 1.00 97.81 86 PRO A N 1
ATOM 716 C CA . PRO A 1 86 ? -1.292 9.815 -0.260 1.00 97.81 86 PRO A CA 1
ATOM 717 C C . PRO A 1 86 ? -2.524 10.711 -0.432 1.00 97.81 86 PRO A C 1
ATOM 719 O O . PRO A 1 86 ? -3.304 10.552 -1.373 1.00 97.81 86 PRO A O 1
ATOM 722 N N . LEU A 1 87 ? -2.716 11.643 0.499 1.00 97.06 87 LEU A N 1
ATOM 723 C CA . LEU A 1 87 ? -3.772 12.653 0.386 1.00 97.06 87 LEU A CA 1
ATOM 724 C C . LEU A 1 87 ? -3.446 13.689 -0.697 1.00 97.06 87 LEU A C 1
ATOM 726 O O . LEU A 1 87 ? -4.358 14.242 -1.303 1.00 97.06 87 LEU A O 1
ATOM 730 N N . ASP A 1 88 ? -2.156 13.924 -0.941 1.00 96.25 88 ASP A N 1
ATOM 731 C CA . ASP A 1 88 ? -1.677 14.697 -2.080 1.00 96.25 88 ASP A CA 1
ATOM 732 C C . ASP A 1 88 ? -1.590 13.797 -3.321 1.00 96.25 88 ASP A C 1
ATOM 734 O O . ASP A 1 88 ? -0.660 12.999 -3.478 1.00 96.25 88 ASP A O 1
ATOM 738 N N . GLU A 1 89 ? -2.594 13.907 -4.190 1.00 94.31 89 GLU A N 1
ATOM 739 C CA . GLU A 1 89 ? -2.710 13.089 -5.399 1.00 94.31 89 GLU A CA 1
ATOM 740 C C . GLU A 1 89 ? -1.625 13.412 -6.439 1.00 94.31 89 GLU A C 1
ATOM 742 O O . GLU A 1 89 ? -1.277 12.538 -7.234 1.00 94.31 89 GLU A O 1
ATOM 747 N N . GLU A 1 90 ? -1.027 14.611 -6.411 1.00 97.06 90 GLU A N 1
ATOM 748 C CA . GLU A 1 90 ? 0.064 14.980 -7.326 1.00 97.06 90 GLU A CA 1
ATOM 749 C C . GLU A 1 90 ? 1.340 14.178 -7.037 1.00 97.06 90 GLU A C 1
ATOM 751 O O . GLU A 1 90 ? 2.138 13.914 -7.935 1.00 97.06 90 GLU A O 1
ATOM 756 N N . GLN A 1 91 ? 1.510 13.724 -5.792 1.00 96.25 91 GLN A N 1
ATOM 757 C CA . GLN A 1 91 ? 2.662 12.932 -5.359 1.00 96.25 91 GLN A CA 1
ATOM 758 C C . GLN A 1 91 ? 2.410 11.420 -5.395 1.00 96.25 91 GLN A C 1
ATOM 760 O O . GLN A 1 91 ? 3.241 10.633 -4.932 1.00 96.25 91 GLN A O 1
ATOM 765 N N . ARG A 1 92 ? 1.277 10.981 -5.954 1.00 96.56 92 ARG A N 1
ATOM 766 C CA . ARG A 1 92 ? 0.868 9.573 -5.962 1.00 96.56 92 ARG A CA 1
ATOM 767 C C . ARG A 1 92 ? 1.924 8.635 -6.534 1.00 96.56 92 ARG A C 1
ATOM 769 O O . ARG A 1 92 ? 2.192 7.598 -5.932 1.00 96.56 92 ARG A O 1
ATOM 776 N N . ASP A 1 93 ? 2.536 9.006 -7.654 1.00 95.50 93 ASP A N 1
ATOM 777 C CA . ASP A 1 93 ? 3.504 8.150 -8.348 1.00 95.50 93 ASP A CA 1
ATOM 778 C C . ASP A 1 93 ? 4.846 8.001 -7.614 1.00 95.50 93 ASP A C 1
ATOM 780 O O . ASP A 1 93 ? 5.667 7.162 -7.983 1.00 95.50 93 ASP A O 1
ATOM 784 N N . GLU A 1 94 ? 5.052 8.753 -6.534 1.00 95.75 94 GLU A N 1
ATOM 785 C CA . GLU A 1 94 ? 6.208 8.608 -5.654 1.00 95.75 94 GLU A CA 1
ATOM 786 C C . GLU A 1 94 ? 5.814 7.991 -4.303 1.00 95.75 94 GLU A C 1
ATOM 788 O O . GLU A 1 94 ? 6.472 7.076 -3.809 1.00 95.75 94 GLU A O 1
ATOM 793 N N . LEU A 1 95 ? 4.706 8.449 -3.717 1.00 98.06 95 LEU A N 1
ATOM 794 C CA . LEU A 1 95 ? 4.353 8.162 -2.327 1.00 98.06 95 LEU A CA 1
ATOM 795 C C . LEU A 1 95 ? 3.466 6.932 -2.136 1.00 98.06 95 LEU A C 1
ATOM 797 O O . LEU A 1 95 ? 3.431 6.378 -1.039 1.00 98.06 95 LEU A O 1
ATOM 801 N N . TYR A 1 96 ? 2.731 6.497 -3.161 1.00 98.56 96 TYR A N 1
ATOM 802 C CA . TYR A 1 96 ? 1.822 5.363 -3.025 1.00 98.56 96 TYR A CA 1
ATOM 803 C C . TYR A 1 96 ? 2.585 4.067 -2.728 1.00 98.56 96 TYR A C 1
ATOM 805 O O . TYR A 1 96 ? 3.575 3.730 -3.383 1.00 98.56 96 TYR A O 1
ATOM 813 N N . PHE A 1 97 ? 2.060 3.270 -1.800 1.00 98.81 97 PHE A N 1
ATOM 814 C CA . PHE A 1 97 ? 2.528 1.905 -1.584 1.00 98.81 97 PHE A CA 1
ATOM 815 C C . PHE A 1 97 ? 1.408 0.984 -1.109 1.00 98.81 97 PHE A C 1
ATOM 817 O O . PHE A 1 97 ? 0.362 1.416 -0.628 1.00 98.81 97 PHE A O 1
ATOM 824 N N . GLY A 1 98 ? 1.618 -0.322 -1.222 1.00 98.62 98 GLY A N 1
ATOM 825 C CA . GLY A 1 98 ? 0.704 -1.314 -0.678 1.00 98.62 98 GLY A CA 1
ATOM 826 C C . GLY A 1 98 ? 1.426 -2.508 -0.084 1.00 98.62 98 GLY A C 1
ATOM 827 O O . GLY A 1 98 ? 2.583 -2.783 -0.387 1.00 98.62 98 GLY A O 1
ATOM 828 N N . VAL A 1 99 ? 0.716 -3.227 0.780 1.00 98.81 99 VAL A N 1
ATOM 829 C CA . VAL A 1 99 ? 1.189 -4.437 1.449 1.00 98.81 99 VAL A CA 1
ATOM 830 C C . VAL A 1 99 ? 0.291 -5.590 1.029 1.00 98.81 99 VAL A C 1
ATOM 832 O O . VAL A 1 99 ? -0.853 -5.683 1.472 1.00 98.81 99 VAL A O 1
ATOM 835 N N . ALA A 1 100 ? 0.814 -6.485 0.194 1.00 98.56 100 ALA A N 1
ATOM 836 C CA . ALA A 1 100 ? 0.181 -7.764 -0.101 1.00 98.56 100 ALA A CA 1
ATOM 837 C C . ALA A 1 100 ? 0.380 -8.719 1.085 1.00 98.56 100 ALA A C 1
ATOM 839 O O . ALA A 1 100 ? 1.498 -8.876 1.583 1.00 98.56 100 ALA A O 1
ATOM 840 N N . ILE A 1 101 ? -0.703 -9.351 1.540 1.00 98.62 101 ILE A N 1
ATOM 841 C CA . ILE A 1 101 ? -0.747 -10.148 2.766 1.00 98.62 101 ILE A CA 1
ATOM 842 C C . ILE A 1 101 ? -1.026 -11.609 2.421 1.00 98.62 101 ILE A C 1
ATOM 844 O O . ILE A 1 101 ? -2.114 -11.974 1.982 1.00 98.62 101 ILE A O 1
ATOM 848 N N . ASP A 1 102 ? -0.043 -12.450 2.717 1.00 97.12 102 ASP A N 1
ATOM 849 C CA . ASP A 1 102 ? -0.075 -13.911 2.641 1.00 97.12 102 ASP A CA 1
ATOM 850 C C . ASP A 1 102 ? -0.446 -14.463 1.251 1.00 97.12 102 ASP A C 1
ATOM 852 O O . ASP A 1 102 ? -1.059 -15.526 1.129 1.00 97.12 102 ASP A O 1
ATOM 856 N N . ASP A 1 103 ? -0.051 -13.745 0.194 1.00 97.31 103 ASP A N 1
ATOM 857 C CA . ASP A 1 103 ? -0.139 -14.214 -1.189 1.00 97.31 103 ASP A CA 1
ATOM 858 C C . ASP A 1 103 ? 0.759 -15.445 -1.372 1.00 97.31 103 ASP A C 1
ATOM 860 O O . ASP A 1 103 ? 1.983 -15.337 -1.411 1.00 97.31 103 ASP A O 1
ATOM 864 N N . LYS A 1 104 ? 0.147 -16.629 -1.501 1.00 96.38 104 LYS A N 1
ATOM 865 C CA . LYS A 1 104 ? 0.857 -17.921 -1.565 1.00 96.38 104 LYS A CA 1
ATOM 866 C C . LYS A 1 104 ? 1.732 -18.104 -2.801 1.00 96.38 104 LYS A C 1
ATOM 868 O O . LYS A 1 104 ? 2.471 -19.081 -2.871 1.00 96.38 104 LYS A O 1
ATOM 873 N N . ARG A 1 105 ? 1.653 -17.193 -3.771 1.00 95.19 105 ARG A N 1
ATOM 874 C CA . ARG A 1 105 ? 2.569 -17.155 -4.917 1.00 95.19 105 ARG A CA 1
ATOM 875 C C . ARG A 1 105 ? 3.902 -16.488 -4.580 1.00 95.19 105 ARG A C 1
ATOM 877 O O . ARG A 1 105 ? 4.832 -16.570 -5.374 1.00 95.19 105 ARG A O 1
ATOM 884 N N . ARG A 1 106 ? 3.980 -15.778 -3.453 1.00 95.00 1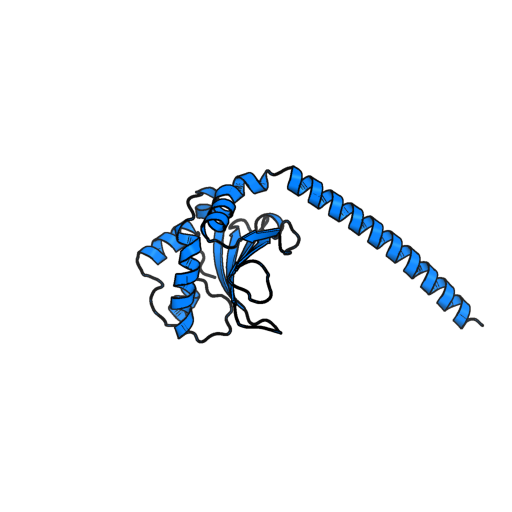06 ARG A N 1
ATOM 885 C CA . ARG A 1 106 ? 5.157 -15.026 -3.016 1.00 95.00 106 ARG A CA 1
ATOM 886 C C . ARG A 1 106 ? 5.897 -15.804 -1.933 1.00 95.00 106 ARG A C 1
ATOM 888 O O . ARG A 1 106 ? 5.291 -16.503 -1.127 1.00 95.00 106 ARG A O 1
ATOM 895 N N . GLU A 1 107 ? 7.219 -15.651 -1.903 1.00 96.38 107 GLU A N 1
ATOM 896 C CA . GLU A 1 107 ? 8.068 -16.300 -0.896 1.00 96.38 107 GLU A CA 1
ATOM 897 C C . GLU A 1 107 ? 7.836 -15.718 0.507 1.00 96.38 107 GLU A C 1
ATOM 899 O O . GLU A 1 107 ? 7.838 -16.440 1.503 1.00 96.38 107 GLU A O 1
ATOM 904 N N . LYS A 1 108 ? 7.642 -14.396 0.593 1.00 98.38 108 LYS A N 1
ATOM 905 C CA . LYS A 1 108 ? 7.441 -13.687 1.859 1.00 98.38 108 LYS A CA 1
ATOM 906 C C . LYS A 1 108 ? 5.961 -13.523 2.164 1.00 98.38 108 LYS A C 1
ATOM 908 O O . LYS A 1 108 ? 5.155 -13.242 1.278 1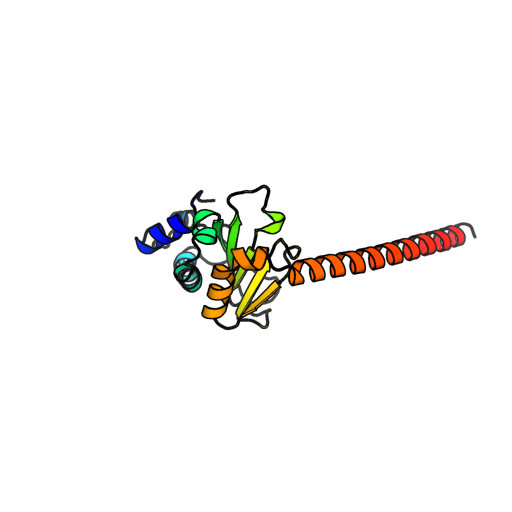.00 98.38 108 LYS A O 1
ATOM 913 N N . LYS A 1 109 ? 5.624 -13.618 3.451 1.00 98.19 109 LYS A N 1
ATOM 914 C CA . LYS A 1 109 ? 4.249 -13.454 3.939 1.00 98.19 109 LYS A CA 1
ATOM 915 C C . LYS A 1 109 ? 3.694 -12.052 3.700 1.00 98.19 109 LYS A C 1
ATOM 917 O O . LYS A 1 109 ? 2.506 -11.909 3.454 1.00 98.19 109 LYS A O 1
ATOM 922 N N . TYR A 1 110 ? 4.514 -11.022 3.816 1.00 98.75 110 TYR A N 1
ATOM 923 C CA . TYR A 1 110 ? 4.134 -9.645 3.534 1.00 98.75 110 TYR A CA 1
ATOM 924 C C . TYR A 1 110 ? 5.050 -9.132 2.442 1.00 98.75 110 TYR A C 1
ATOM 926 O O . TYR A 1 110 ? 6.266 -9.255 2.573 1.00 98.75 110 TYR A O 1
ATOM 934 N N . VAL A 1 111 ? 4.495 -8.568 1.379 1.00 98.69 111 VAL A N 1
ATOM 935 C CA . VAL A 1 111 ? 5.300 -7.973 0.310 1.00 98.69 111 VAL A CA 1
ATOM 936 C C . VAL A 1 111 ? 4.821 -6.562 0.054 1.00 98.69 111 VAL A C 1
ATOM 938 O O . VAL A 1 111 ? 3.629 -6.340 -0.156 1.00 98.69 111 VAL A O 1
ATOM 941 N N . ILE A 1 112 ? 5.766 -5.632 0.093 1.00 98.69 112 ILE A N 1
ATOM 942 C CA . ILE A 1 112 ? 5.534 -4.216 -0.134 1.00 98.69 112 ILE A CA 1
ATOM 943 C C . ILE A 1 112 ? 5.832 -3.914 -1.594 1.00 98.69 112 ILE A C 1
ATOM 945 O O . ILE A 1 112 ? 6.882 -4.293 -2.112 1.00 98.69 112 ILE A O 1
ATOM 949 N N . PHE A 1 113 ? 4.893 -3.250 -2.250 1.00 98.56 113 PHE A N 1
ATOM 950 C CA . PHE A 1 113 ? 5.048 -2.705 -3.592 1.00 98.56 113 PHE A CA 1
ATOM 951 C C . PHE A 1 113 ? 4.829 -1.196 -3.534 1.00 98.56 113 PHE A C 1
ATOM 953 O O . PHE A 1 113 ? 3.980 -0.733 -2.769 1.00 98.56 113 PHE A O 1
ATOM 960 N N . THR A 1 114 ? 5.595 -0.433 -4.306 1.00 98.50 114 THR A N 1
ATOM 961 C CA . THR A 1 114 ? 5.632 1.033 -4.202 1.00 98.50 114 THR A CA 1
ATOM 962 C C . THR A 1 114 ? 5.567 1.675 -5.581 1.00 98.50 114 THR A C 1
ATOM 964 O O . THR A 1 114 ? 6.076 1.126 -6.557 1.00 98.50 114 THR A O 1
ATOM 967 N N . ALA A 1 115 ? 4.944 2.847 -5.679 1.00 97.81 115 ALA A N 1
ATOM 968 C CA . ALA A 1 115 ? 4.888 3.598 -6.928 1.00 97.81 115 ALA A CA 1
ATOM 969 C C . ALA A 1 115 ? 6.274 4.120 -7.336 1.00 97.81 115 ALA A C 1
ATOM 971 O O . ALA A 1 115 ? 6.647 3.995 -8.501 1.00 97.81 115 ALA A O 1
ATOM 972 N N . ARG A 1 116 ? 7.106 4.539 -6.367 1.00 95.62 116 ARG A N 1
ATOM 973 C CA . ARG A 1 116 ? 8.516 4.891 -6.615 1.00 95.62 116 ARG A CA 1
ATOM 974 C C . ARG A 1 116 ? 9.355 3.756 -7.212 1.00 95.62 116 ARG A C 1
ATOM 976 O O . ARG A 1 116 ? 10.409 4.020 -7.782 1.00 95.62 116 ARG A O 1
ATOM 983 N N . ASN A 1 117 ? 8.904 2.507 -7.099 1.00 95.81 117 ASN A N 1
ATOM 984 C CA . ASN A 1 117 ? 9.504 1.335 -7.736 1.00 95.81 117 ASN A CA 1
ATOM 985 C C . ASN A 1 117 ? 8.645 0.815 -8.903 1.00 95.81 117 ASN A C 1
ATOM 987 O O . ASN A 1 117 ? 8.559 -0.389 -9.127 1.00 95.81 117 ASN A O 1
ATOM 991 N N . ASP A 1 118 ? 7.967 1.712 -9.620 1.00 94.75 118 ASP A N 1
ATOM 992 C CA . ASP A 1 118 ? 7.143 1.409 -10.795 1.00 94.75 118 ASP A CA 1
ATOM 993 C C . ASP A 1 118 ? 6.042 0.359 -10.502 1.00 94.75 118 ASP A C 1
ATOM 995 O O . ASP A 1 118 ? 5.691 -0.462 -11.345 1.00 94.75 118 ASP A O 1
ATOM 999 N N . TYR A 1 119 ? 5.488 0.388 -9.282 1.00 95.75 119 TYR A N 1
ATOM 1000 C CA . TYR A 1 119 ? 4.486 -0.550 -8.750 1.00 95.75 119 TYR A CA 1
ATOM 1001 C C . TYR A 1 119 ? 4.965 -2.005 -8.606 1.00 95.75 119 TYR A C 1
ATOM 1003 O O . TYR A 1 119 ? 4.163 -2.895 -8.302 1.00 95.75 119 TYR A O 1
ATOM 1011 N N . GLU A 1 120 ? 6.269 -2.244 -8.740 1.00 96.06 120 GLU A N 1
ATOM 1012 C CA . GLU A 1 120 ? 6.898 -3.535 -8.490 1.00 96.06 120 GLU A CA 1
ATOM 1013 C C . GLU A 1 120 ? 7.142 -3.778 -6.997 1.00 96.06 120 GLU A C 1
ATOM 1015 O O . GLU A 1 120 ? 7.114 -2.874 -6.153 1.00 96.06 120 GLU A O 1
ATOM 1020 N N . ASN A 1 121 ? 7.419 -5.038 -6.657 1.00 96.94 121 ASN A N 1
ATOM 1021 C CA . ASN A 1 121 ? 7.792 -5.415 -5.296 1.00 96.94 121 ASN A CA 1
ATOM 1022 C C . ASN A 1 121 ? 9.118 -4.742 -4.907 1.00 96.94 121 ASN A C 1
ATOM 1024 O O . ASN A 1 121 ? 10.137 -4.957 -5.561 1.00 96.94 121 ASN A O 1
ATOM 1028 N N . GLU A 1 122 ? 9.105 -3.968 -3.825 1.00 96.19 122 GLU A N 1
ATOM 1029 C CA . GLU A 1 122 ? 10.288 -3.291 -3.287 1.00 96.19 122 GLU A CA 1
ATOM 1030 C C . GLU A 1 122 ? 10.974 -4.153 -2.220 1.00 96.19 122 GLU A C 1
ATOM 1032 O O . GLU A 1 122 ? 12.184 -4.363 -2.257 1.00 96.19 122 GLU A O 1
ATOM 1037 N N . CYS A 1 123 ? 10.202 -4.712 -1.284 1.00 97.06 123 CYS A N 1
ATOM 1038 C CA . CYS A 1 123 ? 10.734 -5.558 -0.218 1.00 97.06 123 CYS A CA 1
ATOM 1039 C C . CYS A 1 123 ? 9.680 -6.530 0.333 1.00 97.06 123 CYS A C 1
ATOM 1041 O O . CYS A 1 123 ? 8.492 -6.459 0.003 1.00 97.06 123 CYS A O 1
ATOM 1043 N N . GLY A 1 124 ? 10.102 -7.475 1.178 1.00 98.12 124 GLY A N 1
ATOM 1044 C CA . GLY A 1 124 ? 9.188 -8.434 1.787 1.00 98.12 124 GLY A CA 1
ATOM 1045 C C . GLY A 1 124 ? 9.659 -8.963 3.135 1.00 98.12 124 GLY A C 1
ATOM 1046 O O . GLY A 1 124 ? 10.851 -9.113 3.388 1.00 98.12 124 GLY A O 1
ATOM 1047 N N . PHE A 1 125 ? 8.690 -9.292 3.984 1.00 98.50 125 PHE A N 1
ATOM 1048 C CA . PHE A 1 125 ? 8.882 -9.656 5.382 1.00 98.50 125 PHE A CA 1
ATOM 1049 C C . PHE A 1 125 ? 8.067 -10.892 5.751 1.00 98.50 125 PHE A C 1
ATOM 1051 O O . PHE A 1 125 ? 7.011 -11.169 5.179 1.00 98.50 125 PHE A O 1
ATOM 1058 N N . ASN A 1 126 ? 8.524 -11.626 6.763 1.00 98.19 126 ASN A N 1
ATOM 1059 C CA . ASN A 1 126 ? 7.793 -12.786 7.285 1.00 98.19 126 ASN A CA 1
ATOM 1060 C C . ASN A 1 126 ? 7.032 -12.483 8.576 1.00 98.19 126 ASN A C 1
ATOM 1062 O O . ASN A 1 126 ? 6.179 -13.271 8.994 1.00 98.19 126 ASN A O 1
ATOM 1066 N N . ASN A 1 127 ? 7.296 -11.333 9.196 1.00 97.62 127 ASN A N 1
ATOM 1067 C CA . ASN A 1 127 ? 6.638 -10.931 10.425 1.00 97.62 127 ASN A CA 1
ATOM 1068 C C . ASN A 1 127 ? 6.059 -9.513 10.331 1.00 97.62 127 ASN A C 1
ATOM 1070 O O . ASN A 1 127 ? 6.551 -8.643 9.621 1.00 97.62 127 ASN A O 1
ATOM 1074 N N . VAL A 1 128 ? 4.989 -9.282 11.093 1.00 98.25 128 VAL A N 1
ATOM 1075 C CA . VAL A 1 128 ? 4.271 -8.001 11.099 1.00 98.25 128 VAL A CA 1
ATOM 1076 C C . VAL A 1 128 ? 5.058 -6.869 11.771 1.00 98.25 128 VAL A C 1
ATOM 1078 O O . VAL A 1 128 ? 4.752 -5.700 11.558 1.00 98.25 128 VAL A O 1
ATOM 1081 N N . ARG A 1 129 ? 6.057 -7.190 12.603 1.00 98.44 129 ARG A N 1
ATOM 1082 C CA . ARG A 1 129 ? 6.877 -6.185 13.291 1.00 98.44 129 ARG A CA 1
ATOM 1083 C C . ARG A 1 129 ? 7.769 -5.449 12.294 1.00 98.44 129 ARG A C 1
ATOM 1085 O O . ARG A 1 129 ? 7.818 -4.229 12.355 1.00 98.44 129 ARG A O 1
ATOM 1092 N N . GLU A 1 130 ? 8.390 -6.172 11.369 1.00 98.50 130 GLU A N 1
ATOM 1093 C CA . GLU A 1 130 ? 9.198 -5.598 10.289 1.00 98.50 130 GLU A CA 1
ATOM 1094 C C . GLU A 1 130 ? 8.347 -4.748 9.342 1.00 98.50 130 GLU A C 1
ATOM 1096 O O . GLU A 1 130 ? 8.725 -3.626 9.030 1.00 98.50 130 GLU A O 1
ATOM 1101 N N . VAL A 1 131 ? 7.143 -5.213 8.981 1.00 98.62 131 VAL A N 1
ATOM 1102 C CA . VAL A 1 131 ? 6.199 -4.419 8.169 1.00 98.62 131 VAL A CA 1
ATOM 1103 C C . VAL A 1 131 ? 5.879 -3.087 8.847 1.00 98.62 131 VAL A C 1
ATOM 1105 O O . VAL A 1 131 ? 5.913 -2.037 8.216 1.00 98.62 131 VAL A O 1
ATOM 1108 N N . ARG A 1 132 ? 5.584 -3.107 10.151 1.00 98.75 132 ARG A N 1
ATOM 1109 C CA . ARG A 1 132 ? 5.316 -1.880 10.917 1.00 98.75 132 ARG A CA 1
ATOM 1110 C C . ARG A 1 132 ? 6.544 -0.986 11.022 1.00 98.75 132 ARG A C 1
ATOM 1112 O O . ARG A 1 132 ? 6.389 0.226 10.983 1.00 98.75 132 ARG A O 1
ATOM 1119 N N . GLN A 1 133 ? 7.733 -1.566 11.175 1.00 98.69 133 GLN A N 1
ATOM 1120 C CA . GLN A 1 133 ? 8.981 -0.809 11.205 1.00 98.69 133 GLN A CA 1
ATOM 1121 C C . GLN A 1 133 ? 9.202 -0.078 9.880 1.00 98.69 133 GLN A C 1
ATOM 1123 O O . GLN A 1 133 ? 9.471 1.115 9.910 1.00 98.69 133 GLN A O 1
ATOM 1128 N N . PHE A 1 134 ? 9.006 -0.762 8.751 1.00 98.25 134 PHE A N 1
ATOM 1129 C CA . PHE A 1 134 ? 9.074 -0.143 7.430 1.00 98.25 134 PHE A CA 1
ATOM 1130 C C . PHE A 1 134 ? 8.066 1.002 7.296 1.00 98.25 134 PHE A C 1
ATOM 1132 O O . PHE A 1 134 ? 8.455 2.123 6.996 1.00 98.25 134 PHE A O 1
ATOM 1139 N N . ILE A 1 135 ? 6.782 0.754 7.590 1.00 98.75 135 ILE A N 1
ATOM 1140 C CA . ILE A 1 135 ? 5.736 1.780 7.446 1.00 98.75 135 ILE A CA 1
ATOM 1141 C C . ILE A 1 135 ? 6.037 2.992 8.334 1.00 98.75 135 ILE A C 1
ATOM 1143 O O . ILE A 1 135 ? 5.943 4.125 7.884 1.00 98.75 135 ILE A O 1
ATOM 1147 N N . ASN A 1 136 ? 6.435 2.774 9.589 1.00 98.75 136 ASN A N 1
ATOM 1148 C CA . ASN A 1 136 ? 6.755 3.876 10.496 1.00 98.75 136 ASN A CA 1
ATOM 1149 C C . ASN A 1 136 ? 8.026 4.641 10.099 1.00 98.75 136 ASN A C 1
ATOM 1151 O O . ASN A 1 136 ? 8.136 5.809 10.455 1.00 98.75 136 ASN A O 1
ATOM 1155 N N . GLY A 1 137 ? 8.952 4.003 9.382 1.00 98.31 137 GLY A N 1
ATOM 1156 C CA . GLY A 1 137 ? 10.157 4.624 8.831 1.00 98.31 137 GLY A CA 1
ATOM 1157 C C . GLY A 1 137 ? 9.982 5.197 7.423 1.00 98.31 137 GLY A C 1
ATOM 1158 O O . GLY A 1 137 ? 10.956 5.683 6.862 1.00 98.31 137 GLY A O 1
ATOM 1159 N N . TRP A 1 138 ? 8.777 5.155 6.839 1.00 98.06 138 TRP A N 1
ATOM 1160 C CA . TRP A 1 138 ? 8.558 5.518 5.434 1.00 98.06 138 TRP A CA 1
ATOM 1161 C C . TRP A 1 138 ? 9.030 6.934 5.090 1.00 98.06 138 TRP A C 1
ATOM 1163 O O . TRP A 1 138 ? 9.655 7.133 4.056 1.00 98.06 138 TRP A O 1
ATOM 1173 N N . GLU A 1 139 ? 8.804 7.908 5.976 1.00 97.12 139 GLU A N 1
ATOM 1174 C CA . GLU A 1 139 ? 9.264 9.289 5.767 1.00 97.12 139 GLU A CA 1
ATOM 1175 C C . GLU A 1 139 ? 10.792 9.389 5.608 1.00 97.12 139 GLU A C 1
ATOM 1177 O O . GLU A 1 139 ? 11.293 10.204 4.832 1.00 97.12 139 GLU A O 1
ATOM 1182 N N . ASP A 1 140 ? 11.540 8.549 6.322 1.00 97.19 140 ASP A N 1
ATOM 1183 C CA . ASP A 1 140 ? 12.995 8.491 6.214 1.00 97.19 140 ASP A CA 1
ATOM 1184 C C . ASP A 1 140 ? 13.433 7.655 5.007 1.00 97.19 140 ASP A C 1
ATOM 1186 O O . ASP A 1 140 ? 14.385 8.022 4.320 1.00 97.19 140 ASP A O 1
ATOM 1190 N N . GLU A 1 141 ? 12.699 6.591 4.670 1.00 95.19 141 GLU A N 1
ATOM 1191 C CA . GLU A 1 141 ? 12.936 5.816 3.447 1.00 95.19 141 GLU A CA 1
ATOM 1192 C C . GLU A 1 141 ? 12.747 6.653 2.177 1.00 95.19 141 GLU A C 1
ATOM 1194 O O . GLU A 1 141 ? 13.432 6.421 1.182 1.00 95.19 141 GLU A O 1
ATOM 1199 N N . LEU A 1 142 ? 11.869 7.658 2.188 1.00 95.38 142 LEU A N 1
ATOM 1200 C CA . LEU A 1 142 ? 11.725 8.630 1.094 1.00 95.38 142 LEU A CA 1
ATOM 1201 C C . LEU A 1 142 ? 12.959 9.532 0.919 1.00 95.38 142 LEU A C 1
ATOM 1203 O O . LEU A 1 142 ? 13.102 10.191 -0.105 1.00 95.38 142 LEU A O 1
ATOM 1207 N N . LYS A 1 143 ? 13.876 9.549 1.890 1.00 95.75 143 LYS A N 1
ATOM 1208 C CA . LYS A 1 143 ? 15.149 10.287 1.838 1.00 95.75 143 LYS A CA 1
ATOM 1209 C C . LYS A 1 143 ? 16.335 9.360 1.541 1.00 95.75 143 LYS A C 1
ATOM 1211 O O . LYS A 1 143 ? 17.482 9.801 1.566 1.00 95.75 143 LYS A O 1
ATOM 1216 N N . ASN A 1 144 ? 16.084 8.076 1.272 1.00 95.38 144 ASN A N 1
ATOM 1217 C CA . ASN A 1 144 ? 17.118 7.070 1.055 1.00 95.38 144 ASN A CA 1
ATOM 1218 C C . ASN A 1 144 ? 17.828 7.275 -0.295 1.00 95.38 144 ASN A C 1
ATOM 1220 O O . ASN A 1 144 ? 17.403 6.767 -1.333 1.00 95.38 144 ASN A O 1
ATOM 1224 N N . GLU A 1 145 ? 18.942 8.006 -0.286 1.00 96.00 145 GLU A N 1
ATOM 1225 C CA . GLU A 1 145 ? 19.713 8.294 -1.500 1.00 96.00 145 GLU A CA 1
ATOM 1226 C C . GLU A 1 145 ? 20.207 7.041 -2.234 1.00 96.00 145 GLU A C 1
ATOM 1228 O O . GLU A 1 145 ? 20.340 7.066 -3.459 1.00 96.00 145 GLU A O 1
ATOM 1233 N N . GLU A 1 146 ? 20.517 5.959 -1.516 1.00 95.75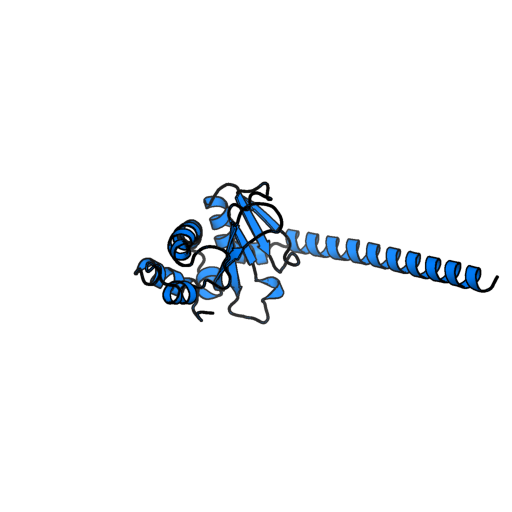 146 GLU A N 1
ATOM 1234 C CA . GLU A 1 146 ? 20.996 4.720 -2.137 1.00 95.75 146 GLU A CA 1
ATOM 1235 C C . GLU A 1 146 ? 19.904 4.085 -2.997 1.00 95.75 146 GLU A C 1
ATOM 1237 O O . GLU A 1 146 ? 20.179 3.664 -4.124 1.00 95.75 146 GLU A O 1
ATOM 1242 N N . PHE A 1 147 ? 18.659 4.099 -2.511 1.00 94.56 147 PHE A N 1
ATOM 1243 C CA . PHE A 1 147 ? 17.500 3.644 -3.274 1.00 94.56 147 PHE A CA 1
ATOM 1244 C C . PHE A 1 147 ? 17.353 4.431 -4.582 1.00 94.56 147 PHE A C 1
ATOM 1246 O O . PHE A 1 147 ? 17.273 3.837 -5.659 1.00 94.56 147 PHE A O 1
ATOM 1253 N N . TYR A 1 148 ? 17.386 5.766 -4.518 1.00 95.12 148 TYR A N 1
ATOM 1254 C CA . TYR A 1 148 ? 17.220 6.606 -5.708 1.00 95.12 148 TYR A CA 1
ATOM 1255 C C . TYR A 1 148 ? 18.383 6.476 -6.695 1.00 95.12 148 TYR A C 1
ATOM 1257 O O . TYR A 1 148 ? 18.151 6.421 -7.903 1.00 95.12 148 TYR A O 1
ATOM 1265 N N . LYS A 1 149 ? 19.623 6.336 -6.210 1.00 96.50 149 LYS A N 1
ATOM 1266 C CA . LYS A 1 149 ? 20.788 6.048 -7.065 1.00 96.50 149 LYS A CA 1
ATOM 1267 C C . LYS A 1 149 ? 20.638 4.699 -7.775 1.00 96.50 149 LYS A C 1
ATOM 1269 O O . LYS A 1 149 ? 20.930 4.602 -8.966 1.00 96.50 149 LYS A O 1
ATOM 1274 N N . ALA A 1 150 ? 20.158 3.667 -7.079 1.00 94.69 150 ALA A N 1
ATOM 1275 C CA . ALA A 1 150 ? 19.912 2.355 -7.674 1.00 94.69 150 ALA A CA 1
ATOM 1276 C C . ALA A 1 150 ? 18.769 2.385 -8.705 1.00 94.69 150 ALA A C 1
ATOM 1278 O O . ALA A 1 150 ? 18.900 1.796 -9.779 1.00 94.69 150 ALA A O 1
ATOM 1279 N N .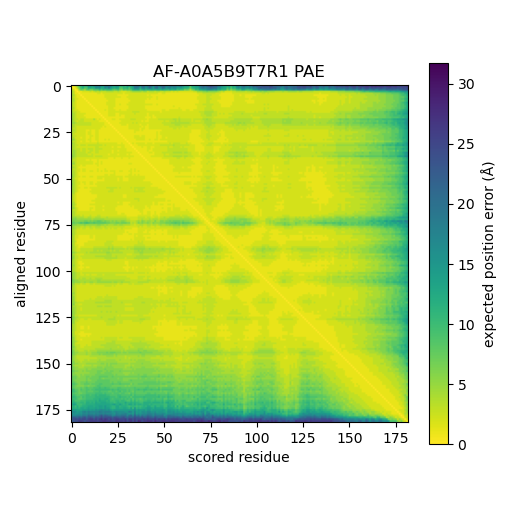 ARG A 1 151 ? 17.677 3.103 -8.410 1.00 93.50 151 ARG A N 1
ATOM 1280 C CA . ARG A 1 151 ? 16.549 3.322 -9.331 1.00 93.50 151 ARG A CA 1
ATOM 1281 C C . ARG A 1 151 ? 17.007 4.005 -10.616 1.00 93.50 151 ARG A C 1
ATOM 1283 O O . ARG A 1 151 ? 16.678 3.533 -11.700 1.00 93.50 151 ARG A O 1
ATOM 1290 N N . GLU A 1 152 ? 17.780 5.078 -10.496 1.00 95.06 152 GLU A N 1
ATOM 1291 C CA . GLU A 1 152 ? 18.291 5.825 -11.646 1.00 95.06 152 GLU A CA 1
ATOM 1292 C C . GLU A 1 152 ? 19.219 4.964 -12.506 1.00 95.06 152 GLU A C 1
ATOM 1294 O O . GLU A 1 152 ? 19.051 4.883 -13.720 1.00 95.06 152 GLU A O 1
ATOM 1299 N N . LYS A 1 153 ? 20.125 4.210 -11.875 1.00 96.00 153 LYS A N 1
ATOM 1300 C CA . LYS A 1 153 ? 20.979 3.257 -12.589 1.00 96.00 153 LYS A CA 1
ATOM 1301 C C . LYS A 1 153 ? 20.160 2.211 -13.359 1.00 96.00 153 LYS A C 1
ATOM 1303 O O . LYS A 1 153 ? 20.437 1.963 -14.527 1.00 96.00 153 LYS A O 1
ATOM 1308 N N . LYS A 1 154 ? 19.128 1.628 -12.736 1.00 93.12 154 LYS A N 1
ATOM 1309 C CA . LYS A 1 154 ? 18.225 0.664 -13.392 1.00 93.12 154 LYS A CA 1
ATOM 1310 C C . LYS A 1 154 ? 17.508 1.288 -14.596 1.00 93.12 154 LYS A C 1
ATOM 1312 O O . LYS A 1 154 ? 17.315 0.611 -15.604 1.00 93.12 154 LYS A O 1
ATOM 1317 N N . ARG A 1 155 ? 17.116 2.564 -14.505 1.00 93.19 155 ARG A N 1
ATOM 1318 C CA . ARG A 1 155 ? 16.496 3.302 -15.618 1.00 93.19 155 ARG A CA 1
ATOM 1319 C C . ARG A 1 155 ? 17.469 3.507 -16.773 1.00 93.19 155 ARG A C 1
ATOM 1321 O O . ARG A 1 155 ? 17.106 3.199 -17.901 1.00 93.19 155 ARG A O 1
ATOM 1328 N N . GLN A 1 156 ? 18.701 3.916 -16.485 1.00 96.44 156 GLN A N 1
ATOM 1329 C CA . GLN A 1 156 ? 19.753 4.075 -17.494 1.00 96.44 156 GLN A CA 1
ATOM 1330 C C . GLN A 1 156 ? 20.063 2.751 -18.204 1.00 96.44 156 GLN A C 1
ATOM 1332 O O . GLN A 1 156 ? 20.081 2.694 -19.430 1.00 96.44 156 GLN A O 1
ATOM 1337 N N . GLU A 1 157 ? 20.209 1.655 -17.452 1.00 96.06 157 GLU A N 1
ATOM 1338 C CA . GLU A 1 157 ? 20.426 0.319 -18.025 1.00 96.06 157 GLU A CA 1
ATOM 1339 C C . GLU A 1 157 ? 19.258 -0.124 -18.926 1.00 96.06 157 GLU A C 1
ATOM 1341 O O . GLU A 1 157 ? 19.471 -0.729 -19.981 1.00 96.06 157 GLU A O 1
ATOM 1346 N N . MET A 1 158 ? 18.018 0.192 -18.539 1.00 94.50 158 MET A N 1
ATOM 1347 C CA . MET A 1 158 ? 16.827 -0.109 -19.337 1.00 94.50 158 MET A CA 1
ATOM 1348 C C . MET A 1 158 ? 16.751 0.746 -20.607 1.00 94.50 158 MET A C 1
ATOM 1350 O O . MET A 1 158 ? 16.412 0.229 -21.669 1.00 94.50 158 MET A O 1
ATOM 1354 N N . GLU A 1 159 ? 17.088 2.032 -20.523 1.00 96.12 159 GLU A N 1
ATOM 1355 C CA . GLU A 1 159 ? 17.142 2.931 -21.676 1.00 96.12 159 GLU A CA 1
ATOM 1356 C C . GLU A 1 159 ? 18.201 2.475 -22.687 1.00 96.12 159 GLU A C 1
ATOM 1358 O O . GLU A 1 159 ? 17.912 2.349 -23.877 1.00 96.12 159 GLU A O 1
ATOM 1363 N N . GLU A 1 160 ? 19.398 2.113 -22.221 1.00 97.12 160 GLU A N 1
ATOM 1364 C CA . GLU A 1 160 ? 20.443 1.541 -23.073 1.00 97.12 160 GLU A CA 1
ATOM 1365 C C . GLU A 1 160 ? 19.994 0.244 -23.759 1.00 97.12 160 GLU A C 1
ATOM 1367 O O . GLU A 1 160 ? 20.284 0.029 -24.940 1.00 97.12 160 GLU A O 1
ATOM 1372 N N . ALA A 1 161 ? 19.294 -0.635 -23.037 1.00 96.44 161 ALA A N 1
ATOM 1373 C CA . ALA A 1 161 ? 18.757 -1.871 -23.597 1.00 96.44 161 ALA A CA 1
ATOM 1374 C C . ALA A 1 161 ? 17.676 -1.599 -24.656 1.00 96.44 161 ALA A C 1
ATOM 1376 O O . ALA A 1 161 ? 17.697 -2.217 -25.721 1.00 96.44 161 ALA A O 1
ATOM 1377 N N . ASN A 1 162 ? 16.777 -0.646 -24.398 1.00 96.31 162 ASN A N 1
ATOM 1378 C CA . ASN A 1 162 ? 15.723 -0.249 -25.331 1.00 96.31 162 ASN A CA 1
ATOM 1379 C C . ASN A 1 162 ? 16.295 0.382 -26.604 1.00 96.31 162 ASN A C 1
ATOM 1381 O O . ASN A 1 162 ? 15.844 0.047 -27.699 1.00 96.31 162 ASN A O 1
ATOM 1385 N N . ASN A 1 163 ? 17.323 1.223 -26.485 1.00 97.31 163 ASN A N 1
ATOM 1386 C CA . ASN A 1 163 ? 18.002 1.818 -27.637 1.00 97.31 163 ASN A CA 1
ATOM 1387 C C . ASN A 1 163 ? 18.663 0.740 -28.509 1.00 97.31 163 ASN A C 1
ATOM 1389 O O . ASN A 1 163 ? 18.451 0.708 -29.720 1.00 97.31 163 ASN A O 1
ATOM 1393 N N . LYS A 1 164 ? 19.371 -0.219 -27.895 1.00 97.31 164 LYS A N 1
ATOM 1394 C CA . LYS A 1 164 ? 19.942 -1.373 -28.618 1.00 97.31 164 LYS A CA 1
ATOM 1395 C C . LYS A 1 164 ? 18.863 -2.214 -29.296 1.00 97.31 164 LYS A C 1
ATOM 1397 O O . LYS A 1 164 ? 19.054 -2.667 -30.422 1.00 97.31 164 LYS A O 1
ATOM 1402 N N . PHE A 1 165 ? 17.733 -2.433 -28.627 1.00 96.88 165 PHE A N 1
ATOM 1403 C CA . PHE A 1 165 ? 16.609 -3.160 -29.209 1.00 96.88 165 PHE A CA 1
ATOM 1404 C C . PHE A 1 165 ? 16.024 -2.422 -30.422 1.00 96.88 165 PHE A C 1
ATOM 1406 O O . PHE A 1 165 ? 15.800 -3.047 -31.456 1.00 96.88 165 PHE A O 1
ATOM 1413 N N . ALA A 1 166 ? 15.846 -1.101 -30.337 1.00 96.94 166 ALA A N 1
ATOM 1414 C CA . ALA A 1 166 ? 15.360 -0.283 -31.446 1.00 96.94 166 ALA A CA 1
ATOM 1415 C C . ALA A 1 166 ? 16.298 -0.337 -32.666 1.00 96.94 166 ALA A C 1
ATOM 1417 O O . ALA A 1 166 ? 15.826 -0.523 -33.786 1.00 96.94 166 ALA A O 1
ATOM 1418 N N . GLU A 1 167 ? 17.618 -0.271 -32.457 1.00 97.06 167 GLU A N 1
ATOM 1419 C CA . GLU A 1 167 ? 18.607 -0.427 -33.535 1.00 97.06 167 GLU A CA 1
ATOM 1420 C C . GLU A 1 167 ? 18.524 -1.803 -34.212 1.00 97.06 167 GLU A C 1
ATOM 1422 O O . GLU A 1 167 ? 18.612 -1.910 -35.437 1.00 97.06 167 GLU A O 1
ATOM 1427 N N . ILE A 1 168 ? 18.349 -2.871 -33.424 1.00 97.38 168 ILE A N 1
ATOM 1428 C CA . ILE A 1 168 ? 18.187 -4.233 -33.952 1.00 97.38 168 ILE A CA 1
ATOM 1429 C C . ILE A 1 168 ? 16.907 -4.334 -34.785 1.00 97.38 168 ILE A C 1
ATOM 1431 O O . ILE A 1 168 ? 16.946 -4.896 -35.880 1.00 97.38 168 ILE A O 1
ATOM 1435 N N . MET A 1 169 ? 15.796 -3.781 -34.294 1.00 96.88 169 MET A N 1
ATOM 1436 C CA . MET A 1 169 ? 14.518 -3.787 -35.009 1.00 96.88 169 MET A CA 1
ATOM 1437 C C . MET A 1 169 ? 14.605 -3.024 -36.331 1.00 96.88 169 MET A C 1
ATOM 1439 O O . MET A 1 169 ? 14.180 -3.549 -37.355 1.00 96.88 169 MET A O 1
ATOM 1443 N N . GLN A 1 170 ? 15.242 -1.850 -36.340 1.00 96.75 170 GLN A N 1
ATOM 1444 C CA . GLN A 1 170 ? 15.445 -1.081 -37.566 1.00 96.75 170 GLN A CA 1
ATOM 1445 C C . GLN A 1 170 ? 16.239 -1.878 -38.612 1.00 96.75 170 GLN A C 1
ATOM 1447 O O . GLN A 1 170 ? 15.838 -1.957 -39.771 1.00 96.75 170 GLN A O 1
ATOM 1452 N N . ARG A 1 171 ? 17.337 -2.529 -38.207 1.00 95.56 171 ARG A N 1
ATOM 1453 C CA . ARG A 1 171 ? 18.128 -3.374 -39.120 1.00 95.56 171 ARG A CA 1
ATOM 1454 C C . ARG A 1 171 ? 17.343 -4.581 -39.627 1.00 95.56 171 ARG A C 1
ATOM 1456 O O . ARG A 1 171 ? 17.512 -4.979 -40.776 1.00 95.56 171 ARG A O 1
ATOM 1463 N N . ALA A 1 172 ? 16.511 -5.187 -38.781 1.00 95.81 172 ALA A N 1
ATOM 1464 C CA . ALA A 1 172 ? 15.659 -6.298 -39.187 1.00 95.81 172 ALA A CA 1
ATOM 1465 C C . ALA A 1 172 ? 14.642 -5.859 -40.253 1.00 95.81 172 ALA A C 1
ATOM 1467 O O . ALA A 1 172 ? 14.476 -6.560 -41.252 1.00 95.81 172 ALA A O 1
ATOM 1468 N N . ASP A 1 173 ? 14.029 -4.687 -40.083 1.00 95.62 173 ASP A N 1
ATOM 1469 C CA . ASP A 1 173 ? 13.097 -4.116 -41.056 1.00 95.62 173 ASP A CA 1
ATOM 1470 C C . ASP A 1 173 ? 13.786 -3.792 -42.390 1.00 95.62 173 ASP A C 1
ATOM 1472 O O . ASP A 1 173 ? 13.244 -4.117 -43.446 1.00 95.62 173 ASP A O 1
ATOM 1476 N N . GLU A 1 174 ? 15.005 -3.242 -42.364 1.00 94.56 174 GLU A N 1
ATOM 1477 C CA . GLU A 1 174 ? 15.816 -2.995 -43.568 1.00 94.56 174 GLU A CA 1
ATOM 1478 C C . GLU A 1 174 ? 16.117 -4.295 -44.337 1.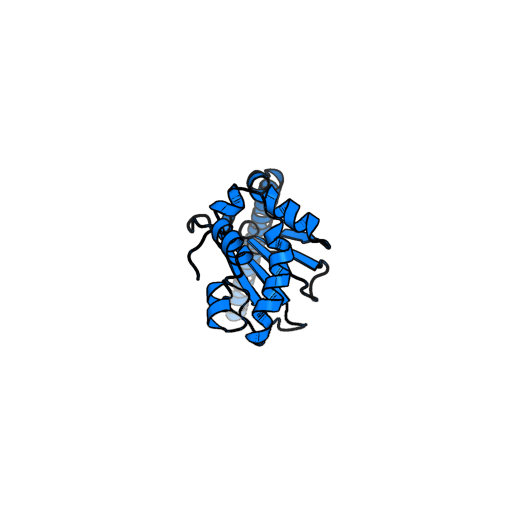00 94.56 174 GLU A C 1
ATOM 1480 O O . GLU A 1 174 ? 15.973 -4.350 -45.560 1.00 94.56 174 GLU A O 1
ATOM 1485 N N . ILE A 1 175 ? 16.486 -5.374 -43.636 1.00 94.31 175 ILE A N 1
ATOM 1486 C CA . ILE A 1 175 ? 16.730 -6.688 -44.255 1.00 94.31 175 ILE A CA 1
ATOM 1487 C C . ILE A 1 175 ? 15.438 -7.256 -44.856 1.00 94.31 175 ILE A C 1
ATOM 1489 O O . ILE A 1 175 ? 15.444 -7.743 -45.987 1.00 94.31 175 ILE A O 1
ATOM 1493 N N . LEU A 1 176 ? 14.327 -7.199 -44.114 1.00 93.44 176 LEU A N 1
ATOM 1494 C CA . LEU A 1 176 ? 13.027 -7.690 -44.575 1.00 93.44 176 LEU A CA 1
ATOM 1495 C C . LEU A 1 176 ? 12.494 -6.901 -45.772 1.00 93.44 176 LEU A C 1
ATOM 1497 O O . LEU A 1 176 ? 11.811 -7.484 -46.613 1.00 93.44 176 LEU A O 1
ATOM 1501 N N . TRP A 1 177 ? 12.774 -5.599 -45.841 1.00 91.38 177 TRP A N 1
ATOM 1502 C CA . TRP A 1 177 ? 12.437 -4.766 -46.990 1.00 91.38 177 TRP A CA 1
ATOM 1503 C C . TRP A 1 177 ? 13.181 -5.236 -48.240 1.00 91.38 177 TRP A C 1
ATOM 1505 O O . TRP A 1 177 ? 12.544 -5.553 -49.241 1.00 91.38 177 TRP A O 1
ATOM 1515 N N . ASN A 1 178 ? 14.504 -5.387 -48.147 1.00 89.25 178 ASN A N 1
ATOM 1516 C CA . ASN A 1 178 ? 15.333 -5.809 -49.277 1.00 89.25 178 ASN A CA 1
ATOM 1517 C C . ASN A 1 178 ? 14.950 -7.207 -49.799 1.00 89.25 178 ASN A C 1
ATOM 1519 O O . ASN A 1 178 ? 14.948 -7.429 -51.001 1.00 89.25 178 ASN A O 1
ATOM 1523 N N . LEU A 1 179 ? 14.544 -8.131 -48.919 1.00 85.19 179 LEU A N 1
ATOM 1524 C CA . LEU A 1 179 ? 14.085 -9.473 -49.310 1.00 85.19 179 LEU A CA 1
ATOM 1525 C C . LEU A 1 179 ? 12.721 -9.507 -50.021 1.00 85.19 179 LEU A C 1
ATOM 1527 O O . LEU A 1 179 ? 12.355 -10.548 -50.556 1.00 85.19 179 LEU A O 1
ATOM 1531 N N . LYS A 1 180 ? 11.928 -8.430 -49.968 1.00 78.62 180 LYS A N 1
ATOM 1532 C CA . LYS A 1 180 ? 10.637 -8.332 -50.675 1.00 78.62 180 LYS A CA 1
ATOM 1533 C C . LYS A 1 180 ? 10.763 -7.698 -52.059 1.00 78.62 180 LYS A C 1
ATOM 1535 O O . LYS A 1 180 ? 9.796 -7.751 -52.816 1.00 78.62 180 LYS A O 1
ATOM 1540 N N . GLU A 1 181 ? 11.891 -7.050 -52.344 1.00 66.31 181 GLU A N 1
ATOM 1541 C CA . GLU A 1 181 ? 12.171 -6.439 -53.648 1.00 66.31 181 GLU A CA 1
ATOM 1542 C C . GLU A 1 181 ? 12.857 -7.411 -54.634 1.00 66.31 181 GLU A C 1
ATOM 1544 O O . GLU A 1 181 ? 12.877 -7.115 -55.829 1.00 66.31 181 GLU A O 1
ATOM 1549 N N . ASP A 1 182 ? 13.326 -8.573 -54.154 1.00 53.44 182 ASP A N 1
ATOM 1550 C CA . ASP A 1 182 ? 13.817 -9.723 -54.942 1.00 53.44 182 ASP A CA 1
ATOM 1551 C C . ASP A 1 182 ? 12.707 -10.760 -55.232 1.00 53.44 182 ASP A C 1
ATOM 1553 O O . ASP A 1 182 ? 12.710 -11.343 -56.345 1.00 53.44 182 ASP A O 1
#

Mean predicted aligned error: 4.11 Å

pLDDT: mean 96.06, std 5.94, range [53.44, 98.81]

Secondary structure (DSSP, 8-state):
-----HHHHHHHHHHTTT---SHHHHHHHTEEEESS-HHHHHHHHHHHHHHHTT---HHHHHHEEEEEEEE--SSS--EEEEEEEES-GGGHHHH-EEEEES-TTSSSSEEEEEGGGTTSEEEEESSHHHHHHHHHTHHHHTT-HHHHHHHHHHHHHHHHHHHHHHHHHHHHHHHHHHHHH-

Sequence (182 aa):
MADMTLRQFCERYRKGDFLAKDRETQIEAGWYDWFCDDKALAGRLAKIWGILKGITSDYILDNYRVWFKNNCPMVGPLYDDVRFEPLDEEQRDELYFGVAIDDKRREKKYVIFTARNDYENECGFNNVREVRQFINGWEDELKNEEFYKAREKKRQEMEEANNKFAEIMQRADEILWNLKED

Nearest PDB structures (foldseek):
  7jj9-assembly1_A  TM=3.418E-01  e=9.178E-01  Streptococcus pneumoniae R6

Radius of gyration: 21.23 Å; Cα contacts (8 Å, |Δi|>4): 261; chains: 1; bounding box: 44×35×73 Å

Foldseek 3Di:
DQPDFLLVLLVCVVVVQQQDQDQVSLVNSAEDEEDDDSSCSNVVVVVVCLQSVLADAPCQRPFWDKHKYFDDDPDDDTWIKIKTAGPPNVCRLAQIKMWIACGVVDPARIWMAGSNQVRDTPDGHNDSVVVNVCSNCVVVVSVPPVVVVVSVVVVVVVVVVVVVVVVVVVVVVVVVVVVVVD

Solvent-accessible surface area (backbone atoms only — not comparable to full-atom values): 9855 Å² total; per-residue (Å²): 125,60,92,49,37,34,46,56,50,54,55,42,52,75,75,47,70,44,65,52,42,51,58,67,42,40,39,58,65,16,49,76,52,67,74,70,62,56,68,50,46,34,64,50,47,58,57,54,44,67,44,59,77,60,61,76,34,61,67,56,28,70,45,18,27,61,38,30,36,35,45,75,53,98,72,72,67,72,25,41,34,44,33,40,41,41,70,54,68,90,47,31,66,56,65,21,36,33,39,40,41,58,38,81,91,48,95,38,41,32,35,33,26,24,29,66,53,79,61,35,78,74,51,67,33,82,49,64,66,58,52,28,50,50,59,46,39,40,79,58,58,76,66,40,61,67,60,54,54,52,51,50,51,54,49,52,56,48,50,55,50,50,53,54,50,51,53,52,50,53,52,51,51,54,53,56,52,57,66,71,77,110